Protein AF-D5U4S2-F1 (afdb_monomer_lite)

pLDDT: mean 78.97, std 19.63, range [32.06, 98.31]

Foldseek 3Di:
DDPDDDPDWDWDQFQPPRDTDTDDDPVVCVVCVQRNQDDDVPDDGNDDPVRVVVVVVCVVVVHDDDPDPPPPPPVPFDKWFKDWDWDWFDQPPDIDIATAPQWDDGRQWIWTQDPQRWIWIFGKIFGNDDDQKHKIKTPDFDDDQQLQFEFWDADPVFRKIWAWDADPRIIMIMIGADPPTDRMDGGHTFTGGDRQARKHYGPNVCVVQPWPWDRRAHWGQDPLFTKGWTKTAHQDQKDKTWTRHPCVQQADAQDWDDDDQKIWHKHDRPPRTIMIMIGRHDHRDMDTGIGTGPHRHDD

Sequence (299 aa):
MALSKPNEYKEVSARQSEETVYAEDINQIISNIEKIKGGQANEAPVATIKDIHERLLALESGSVIKPPSDTGETFEEEVYSFEKTTITLNNGESDIEINSNCFGDLSQVKLIKKSDGSLYLLGTIELISSAEASVIRVNKTLNIDARKLVGLIMNQTTGTQYFSVYQNNYLYICFILGKNQSANINISSDKIYNPNVICPYDIGYANSVRYNMSEDFGIHLIGGKYILKGSITPPNTTVNFYVNCNIEDFFENGKGYEYSGYTIQTVNQRPLYAYIAINGLIANKENIIYFECPKQPAI

Secondary structure (DSSP, 8-state):
-PPPPPS-PEEEE-SSTTPEEEESSHHHHHHTHHHHH---TTSPPSS-HHHHHHHHHHHHTTPPPPPPPSS-----PEEEEEEE-EEEEE-SS-EEEEESTTB---TT-EEEE-TTS-EEEEEEEEB-S--SEEEEEESS-----GGGB---EE-TTT--EEEEEEETTEEEEEEE--TT--SEEEEEEEEEE-TT-SEE--HHHHHHTT-EE-TT-EEEEETTEEEEEEEEE-SSSEEEEEE-S-GGGTS-TT-EEEETTEEEEEEEETTTEEEEEEESPPTTS-EEEEEE-S-----

Radius of gyration: 23.75 Å; chains: 1; bounding box: 55×50×70 Å

Structure (mmCIF, N/CA/C/O backbone):
data_AF-D5U4S2-F1
#
_entry.id   AF-D5U4S2-F1
#
loop_
_atom_site.group_PDB
_atom_site.id
_atom_site.type_symbol
_atom_site.label_atom_id
_atom_site.label_alt_id
_atom_site.label_comp_id
_atom_site.label_asym_id
_atom_site.label_entity_id
_atom_site.label_seq_id
_atom_site.pdbx_PDB_ins_code
_atom_site.Cartn_x
_atom_site.Cartn_y
_atom_site.Cartn_z
_atom_site.occupancy
_atom_site.B_iso_or_equiv
_atom_site.auth_seq_id
_atom_site.auth_comp_id
_atom_site.auth_asym_id
_atom_site.auth_atom_id
_atom_site.pdbx_PDB_model_num
ATOM 1 N N . MET A 1 1 ? -4.115 26.518 -43.344 1.00 34.50 1 MET A N 1
ATOM 2 C CA . MET A 1 1 ? -5.124 25.884 -44.218 1.00 34.50 1 MET A CA 1
ATOM 3 C C . MET A 1 1 ? -6.436 25.904 -43.461 1.00 34.50 1 MET A C 1
ATOM 5 O O . MET A 1 1 ? -6.452 25.427 -42.336 1.00 34.50 1 MET A O 1
ATOM 9 N N . ALA A 1 2 ? -7.470 26.547 -44.004 1.00 32.06 2 ALA A N 1
ATOM 10 C CA . ALA A 1 2 ? -8.794 26.536 -43.387 1.00 32.06 2 ALA A CA 1
ATOM 11 C C . ALA A 1 2 ? -9.379 25.126 -43.536 1.00 32.06 2 ALA A C 1
ATOM 13 O O . ALA A 1 2 ? -9.428 24.612 -44.653 1.00 32.06 2 ALA A O 1
ATOM 14 N N . LEU A 1 3 ? -9.744 24.494 -42.420 1.00 35.59 3 LEU A N 1
ATOM 15 C CA . LEU A 1 3 ? -10.424 23.201 -42.421 1.00 35.59 3 LEU A CA 1
ATOM 16 C C . LEU A 1 3 ? -11.740 23.348 -43.197 1.00 35.59 3 LEU A C 1
ATOM 18 O O . LEU A 1 3 ? -12.503 24.291 -42.978 1.00 35.59 3 LEU A O 1
ATOM 22 N N . SER A 1 4 ? -11.958 22.462 -44.166 1.00 41.00 4 SER A N 1
ATOM 23 C CA . SER A 1 4 ? -13.197 22.394 -44.938 1.00 41.00 4 SER A CA 1
ATOM 24 C C . SER A 1 4 ? -14.368 22.110 -44.000 1.00 41.00 4 SER A C 1
ATOM 26 O O . SER A 1 4 ? -14.307 21.138 -43.250 1.00 41.00 4 SER A O 1
ATOM 28 N N . LYS A 1 5 ? -15.417 22.941 -44.060 1.00 40.31 5 LYS A N 1
ATOM 29 C CA . LYS A 1 5 ? -16.636 22.758 -43.260 1.00 40.31 5 LYS A CA 1
ATOM 30 C C . LYS A 1 5 ? -17.261 21.381 -43.559 1.00 40.31 5 LYS A C 1
ATOM 32 O O . LYS A 1 5 ? -17.385 21.047 -44.741 1.00 40.31 5 LYS A O 1
ATOM 37 N N . PRO A 1 6 ? -17.639 20.590 -42.545 1.00 40.28 6 PRO A N 1
ATOM 38 C CA . PRO A 1 6 ? -18.308 19.313 -42.731 1.00 40.28 6 PRO A CA 1
ATOM 39 C C . PRO A 1 6 ? -19.734 19.506 -43.262 1.00 40.28 6 PRO A C 1
ATOM 41 O O . PRO A 1 6 ? -20.373 20.532 -43.036 1.00 40.28 6 PRO A O 1
ATOM 44 N N . ASN A 1 7 ? -20.222 18.498 -43.987 1.00 45.19 7 ASN A N 1
ATOM 45 C CA . ASN A 1 7 ? -21.552 18.508 -44.606 1.00 45.19 7 ASN A CA 1
ATOM 46 C C . ASN A 1 7 ? -22.686 18.149 -43.630 1.00 45.19 7 ASN A C 1
ATOM 48 O O . ASN A 1 7 ? -23.847 18.387 -43.952 1.00 45.19 7 ASN A O 1
ATOM 52 N N . GLU A 1 8 ? -22.372 17.593 -42.456 1.00 45.25 8 GLU A N 1
ATOM 53 C CA . GLU A 1 8 ? -23.354 17.218 -41.436 1.00 45.25 8 GLU A CA 1
ATOM 54 C C . GLU A 1 8 ? -22.887 17.683 -40.057 1.00 45.25 8 GLU A C 1
ATOM 56 O O . GLU A 1 8 ? -21.789 17.355 -39.607 1.00 45.25 8 GLU A O 1
ATOM 61 N N . TYR A 1 9 ? -23.740 18.460 -39.392 1.00 47.41 9 TYR A N 1
ATOM 62 C CA . TYR A 1 9 ? -23.522 18.954 -38.039 1.00 47.41 9 TYR A CA 1
ATOM 63 C C . TYR A 1 9 ? -24.243 18.046 -37.038 1.00 47.41 9 TYR A C 1
ATOM 65 O O . TYR A 1 9 ? -25.406 17.700 -37.252 1.00 47.41 9 TYR A O 1
ATOM 73 N N . LYS A 1 10 ? -23.590 17.690 -35.922 1.00 53.81 10 LYS A N 1
ATOM 74 C CA . LYS A 1 10 ? -24.273 17.055 -34.784 1.00 53.81 10 LYS A CA 1
ATOM 75 C C . LYS A 1 10 ? -24.742 18.134 -33.812 1.00 53.81 10 LYS A C 1
ATOM 77 O O . LYS A 1 10 ? -23.935 18.879 -33.257 1.00 53.81 10 LYS A O 1
ATOM 82 N N . GLU A 1 11 ? -26.053 18.210 -33.620 1.00 48.72 11 GLU A N 1
ATOM 83 C CA . GLU A 1 11 ? -26.667 19.085 -32.627 1.00 48.72 11 GLU A CA 1
ATOM 84 C C . GLU A 1 11 ? -26.439 18.542 -31.216 1.00 48.72 11 GLU A C 1
AT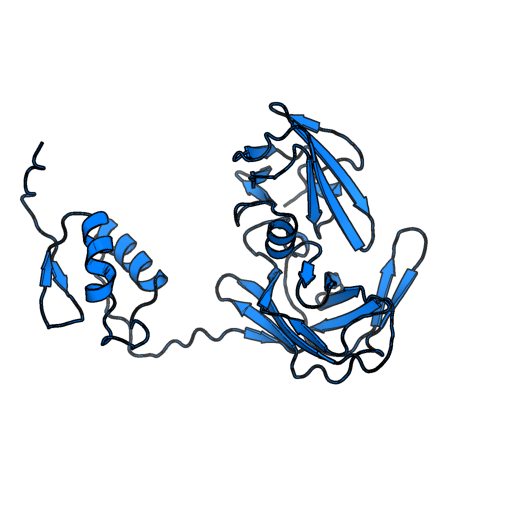OM 86 O O . GLU A 1 11 ? -26.783 17.399 -30.908 1.00 48.72 11 GLU A O 1
ATOM 91 N N . VAL A 1 12 ? -25.874 19.378 -30.344 1.00 52.69 12 VAL A N 1
ATOM 92 C CA . VAL A 1 12 ? -25.713 19.077 -28.922 1.00 52.69 12 VAL A CA 1
ATOM 93 C C . VAL A 1 12 ? -26.480 20.123 -28.123 1.00 52.69 12 VAL A C 1
ATOM 95 O O . VAL A 1 12 ? -26.165 21.312 -28.167 1.00 52.69 12 VAL A O 1
ATOM 98 N N . SER A 1 13 ? -27.504 19.697 -27.383 1.00 53.03 13 SER A N 1
ATOM 99 C CA . SER A 1 13 ? -28.305 20.603 -26.554 1.00 53.03 13 SER A CA 1
ATOM 100 C C . SER A 1 13 ? -27.459 21.184 -25.416 1.00 53.03 13 SER A C 1
ATOM 102 O O . SER A 1 13 ? -26.958 20.427 -24.575 1.00 53.03 13 SER A O 1
ATOM 104 N N . ALA A 1 14 ? -27.307 22.513 -25.363 1.00 51.44 14 ALA A N 1
ATOM 105 C CA . ALA A 1 14 ? -26.713 23.173 -24.205 1.00 51.44 14 ALA A CA 1
ATOM 106 C C . ALA A 1 14 ? -27.713 23.204 -23.049 1.00 51.44 14 ALA A C 1
ATOM 108 O O . ALA A 1 14 ? -28.926 23.260 -23.250 1.00 51.44 14 ALA A O 1
ATOM 109 N N . ARG A 1 15 ? -27.198 23.184 -21.817 1.00 56.12 15 ARG A N 1
ATOM 110 C CA . ARG A 1 15 ? -28.026 23.294 -20.605 1.00 56.12 15 ARG A CA 1
ATOM 111 C C . ARG A 1 15 ? -28.086 24.712 -20.045 1.00 56.12 15 ARG A C 1
ATOM 113 O O . ARG A 1 15 ? -28.902 24.982 -19.172 1.00 56.12 15 ARG A O 1
ATOM 120 N N . GLN A 1 16 ? -27.253 25.617 -20.550 1.00 50.12 16 GLN A N 1
ATOM 121 C CA . GLN A 1 16 ? -27.394 27.052 -20.329 1.00 50.12 16 GLN A CA 1
ATOM 122 C C . GLN A 1 16 ? -28.010 27.717 -21.564 1.00 50.12 16 GLN A C 1
ATOM 124 O O . GLN A 1 16 ? -27.679 27.360 -22.694 1.00 50.12 16 GLN A O 1
ATOM 129 N N . SER A 1 17 ? -28.880 28.702 -21.318 1.00 50.94 17 SER A N 1
ATOM 130 C CA . SER A 1 17 ? -29.457 29.635 -22.304 1.00 50.94 17 SER A CA 1
ATOM 131 C C . SER A 1 17 ? -30.346 29.056 -23.421 1.00 50.94 17 SER A C 1
ATOM 133 O O . SER A 1 17 ? -30.638 29.781 -24.360 1.00 50.94 17 SER A O 1
ATOM 135 N N . GLU A 1 18 ? -30.824 27.809 -23.310 1.00 48.22 18 GLU A N 1
ATOM 136 C CA . GLU A 1 18 ? -31.749 27.170 -24.280 1.00 48.22 18 GLU A CA 1
ATOM 137 C C . GLU A 1 18 ? -31.251 27.143 -25.746 1.00 48.22 18 GLU A C 1
ATOM 139 O O . GLU A 1 18 ? -32.036 26.970 -26.675 1.00 48.22 18 GLU A O 1
ATOM 144 N N . GLU A 1 19 ? -29.941 27.272 -25.977 1.00 51.38 19 GLU A N 1
ATOM 145 C CA . GLU A 1 19 ? -29.350 27.237 -27.320 1.00 51.38 19 GLU A CA 1
ATOM 146 C C . GLU A 1 19 ? -28.717 25.873 -27.647 1.00 51.38 19 GLU A C 1
ATOM 148 O O . GLU A 1 19 ? -28.192 25.166 -26.784 1.00 51.38 19 GLU A O 1
ATOM 153 N N . THR A 1 20 ? -28.727 25.500 -28.928 1.00 48.34 20 THR A N 1
ATOM 154 C CA . THR A 1 20 ? -28.045 24.300 -29.438 1.00 48.34 20 THR A CA 1
ATOM 155 C C . THR A 1 20 ? -26.608 24.643 -29.835 1.00 48.34 20 THR A C 1
ATOM 157 O O . THR A 1 20 ? -26.379 25.591 -30.587 1.00 48.34 20 THR A O 1
ATOM 160 N N . VAL A 1 21 ? -25.625 23.867 -29.365 1.00 50.97 21 VAL A N 1
ATOM 161 C CA . VAL A 1 21 ? -24.224 23.991 -29.799 1.00 50.97 21 VAL A CA 1
ATOM 162 C C . VAL A 1 21 ? -23.973 22.993 -30.922 1.00 50.97 21 VAL A C 1
ATOM 164 O O . VAL A 1 21 ? -24.141 21.787 -30.746 1.00 50.97 21 VAL A O 1
ATOM 167 N N . TYR A 1 22 ? -23.541 23.497 -32.073 1.00 48.62 22 TYR A N 1
ATOM 168 C CA . TYR A 1 22 ? -23.070 22.674 -33.182 1.00 48.62 22 TYR A CA 1
ATOM 169 C C . TYR A 1 22 ? -21.564 22.458 -33.008 1.00 48.62 22 TYR A C 1
ATOM 171 O O . TYR A 1 22 ? -20.804 23.428 -33.012 1.00 48.62 22 TYR A O 1
ATOM 179 N N . ALA A 1 23 ? -21.136 21.211 -32.807 1.00 53.69 23 ALA A N 1
ATOM 180 C CA . ALA A 1 23 ? -19.727 20.864 -32.623 1.00 53.69 23 ALA A CA 1
ATOM 181 C C . ALA A 1 23 ? -19.287 19.821 -33.658 1.00 53.69 23 ALA A C 1
ATOM 183 O O . ALA A 1 23 ? -19.980 18.828 -33.881 1.00 53.69 23 ALA A O 1
ATOM 184 N N . GLU A 1 24 ? -18.140 20.066 -34.291 1.00 46.72 24 GLU A N 1
ATOM 185 C CA . GLU A 1 24 ? -17.587 19.228 -35.363 1.00 46.72 24 GLU A CA 1
ATOM 186 C C . GLU A 1 24 ? -16.606 18.168 -34.827 1.00 46.72 24 GLU A C 1
ATOM 188 O O . GLU A 1 24 ? -16.462 17.110 -35.437 1.00 46.72 24 GLU A O 1
ATOM 193 N N . ASP A 1 25 ? -15.964 18.411 -33.674 1.00 46.34 25 ASP A N 1
ATOM 194 C CA . ASP A 1 25 ? -15.009 17.487 -33.051 1.00 46.34 25 ASP A CA 1
ATOM 195 C C . ASP A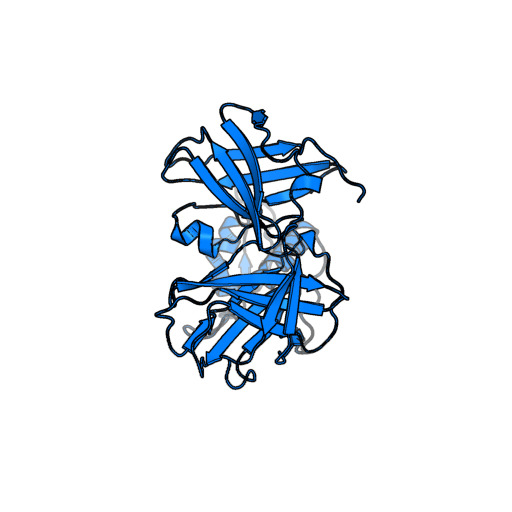 1 25 ? -14.842 17.679 -31.524 1.00 46.34 25 ASP A C 1
ATOM 197 O O . ASP A 1 25 ? -15.418 18.576 -30.895 1.00 46.34 25 ASP A O 1
ATOM 201 N N . ILE A 1 26 ? -14.022 16.814 -30.914 1.00 49.38 26 ILE A N 1
ATOM 202 C CA . ILE A 1 26 ? -13.780 16.762 -29.466 1.00 49.38 26 ILE A CA 1
ATOM 203 C C . ILE A 1 26 ? -13.164 18.052 -28.900 1.00 49.38 26 ILE A C 1
ATOM 205 O O . ILE A 1 26 ? -13.422 18.398 -27.747 1.00 49.38 26 ILE A O 1
ATOM 209 N N . ASN A 1 27 ? -12.416 18.816 -29.701 1.00 46.81 27 ASN A N 1
ATOM 210 C CA . ASN A 1 27 ? -11.786 20.055 -29.247 1.00 46.81 27 ASN A CA 1
ATOM 211 C C . ASN A 1 27 ? -12.822 21.177 -29.094 1.00 46.81 27 ASN A C 1
ATOM 213 O O . ASN A 1 27 ? -12.741 21.972 -28.156 1.00 46.81 27 ASN A O 1
ATOM 217 N N . GLN A 1 28 ? -13.845 21.213 -29.953 1.00 55.88 28 GLN A N 1
ATOM 218 C CA . GLN A 1 28 ? -14.978 22.131 -29.793 1.00 55.88 28 GLN A CA 1
ATOM 219 C C . GLN A 1 28 ? -15.903 21.744 -28.636 1.00 55.88 28 GLN A C 1
ATOM 221 O O . GLN A 1 28 ? -16.454 22.632 -27.982 1.00 55.88 28 GLN A O 1
ATOM 226 N N . ILE A 1 29 ? -16.042 20.450 -28.336 1.00 59.16 29 ILE A N 1
ATOM 227 C CA . ILE A 1 29 ? -16.772 19.979 -27.147 1.00 59.16 29 ILE A CA 1
ATOM 228 C C . ILE A 1 29 ? -16.041 20.415 -25.873 1.00 59.16 29 ILE A C 1
ATOM 230 O O . ILE A 1 29 ? -16.666 20.969 -24.971 1.00 59.16 29 ILE A O 1
ATOM 234 N N . ILE A 1 30 ? -14.714 20.254 -25.826 1.00 55.06 30 ILE A N 1
ATOM 235 C CA . ILE A 1 30 ? -13.879 20.733 -24.715 1.00 55.06 30 ILE A CA 1
ATOM 236 C C . ILE A 1 30 ? -13.997 22.256 -24.569 1.00 55.06 30 ILE A C 1
ATOM 238 O O . ILE A 1 30 ? -14.193 22.755 -23.463 1.00 55.06 30 ILE A O 1
ATOM 242 N N . SER A 1 31 ? -13.966 23.000 -25.679 1.00 56.38 31 SER A N 1
ATOM 243 C CA . SER A 1 31 ? -14.110 24.461 -25.657 1.00 56.38 31 SER A CA 1
ATOM 244 C C . SER A 1 31 ? -15.486 24.941 -25.173 1.00 56.38 31 SER A C 1
ATOM 246 O O . SER A 1 31 ? -15.597 26.082 -24.730 1.00 56.38 31 SER A O 1
ATOM 248 N N . ASN A 1 32 ? -16.527 24.107 -25.259 1.00 59.41 32 ASN A N 1
ATOM 249 C CA . ASN A 1 32 ? -17.898 24.437 -24.851 1.00 59.41 32 ASN A CA 1
ATOM 250 C C . ASN A 1 32 ? -18.365 23.662 -23.604 1.00 59.41 32 ASN A C 1
ATOM 252 O O . ASN A 1 32 ? -19.547 23.711 -23.257 1.00 59.41 32 ASN A O 1
ATOM 256 N N . ILE A 1 33 ? -17.452 22.972 -22.911 1.00 62.25 33 ILE A N 1
ATOM 257 C CA . ILE A 1 33 ? -17.757 22.021 -21.833 1.00 62.25 33 ILE A CA 1
ATOM 258 C C . ILE A 1 33 ? -18.582 22.643 -20.696 1.00 62.25 33 ILE A C 1
ATOM 260 O O . ILE A 1 33 ? -19.464 21.990 -20.151 1.00 62.25 33 ILE A O 1
ATOM 264 N N . GLU A 1 34 ? -18.363 23.920 -20.382 1.00 58.81 34 GLU A N 1
ATOM 265 C CA . GLU A 1 34 ? -19.084 24.636 -19.321 1.00 58.81 34 GLU A CA 1
ATOM 266 C C . GLU A 1 34 ? -20.557 24.899 -19.684 1.00 58.81 34 GLU A C 1
ATOM 268 O O . GLU A 1 34 ? -21.448 24.687 -18.863 1.00 58.81 34 GLU A O 1
ATOM 273 N N . LYS A 1 35 ? -20.847 25.230 -20.952 1.00 61.28 35 LYS A N 1
ATOM 274 C CA . LYS A 1 35 ? -22.231 25.382 -21.449 1.00 61.28 35 LYS A CA 1
ATOM 275 C C . LYS A 1 35 ? -22.985 24.048 -21.472 1.00 61.28 35 LYS A C 1
ATOM 277 O O . LYS A 1 35 ? -24.207 24.008 -21.308 1.00 61.28 35 LYS A O 1
ATOM 282 N N . ILE A 1 36 ? -22.251 22.956 -21.696 1.00 60.59 36 ILE A N 1
ATOM 283 C CA . ILE A 1 36 ? -22.782 21.588 -21.760 1.00 60.59 36 ILE A CA 1
ATOM 284 C C . ILE A 1 36 ? -23.046 21.034 -20.351 1.00 60.59 36 ILE A C 1
ATOM 286 O O . ILE A 1 36 ? -24.077 20.394 -20.135 1.00 60.59 36 ILE A O 1
ATOM 290 N N . LYS A 1 37 ? -22.149 21.296 -19.390 1.00 58.00 37 LYS A N 1
ATOM 291 C CA . LYS A 1 37 ? -22.291 20.896 -17.979 1.00 58.00 37 LYS A CA 1
ATOM 292 C C . LYS A 1 37 ? -23.525 21.508 -17.315 1.00 58.00 37 LYS A C 1
ATOM 294 O O . LYS A 1 37 ? -24.228 20.798 -16.600 1.00 58.00 37 LYS A O 1
ATOM 299 N N . GLY A 1 38 ? -23.809 22.784 -17.588 1.00 52.38 38 GLY A N 1
ATOM 300 C CA . GLY A 1 38 ? -24.882 23.532 -16.928 1.00 52.38 38 GLY A CA 1
ATOM 301 C C . GLY A 1 38 ? -24.570 23.904 -15.468 1.00 52.38 38 GLY A C 1
ATOM 302 O O . GLY A 1 38 ? -23.764 23.246 -14.810 1.00 52.38 38 GLY A O 1
ATOM 303 N N . GLY A 1 39 ? -25.236 24.959 -14.980 1.00 49.84 39 GLY A N 1
ATOM 304 C CA . GLY A 1 39 ? -25.063 25.576 -13.649 1.00 49.84 39 GLY A CA 1
ATOM 305 C C . GLY A 1 39 ? -24.801 27.082 -13.766 1.00 49.84 39 GLY A C 1
ATOM 306 O O . GLY A 1 39 ? -24.086 27.491 -14.673 1.00 49.84 39 GLY A O 1
ATOM 307 N N . GLN A 1 40 ? -25.404 27.944 -12.940 1.00 50.12 40 GLN A N 1
ATOM 308 C CA . GLN A 1 40 ? -25.076 29.385 -12.957 1.00 50.12 40 GLN A CA 1
ATOM 309 C C . GLN A 1 40 ? -23.634 29.615 -12.467 1.00 50.12 40 GLN A C 1
ATOM 311 O O . GLN A 1 40 ? -23.038 28.746 -11.828 1.00 50.12 40 GLN A O 1
ATOM 316 N N . ALA A 1 41 ? -23.050 30.785 -12.756 1.00 40.53 41 ALA A N 1
ATOM 317 C CA . ALA A 1 41 ? -21.739 31.130 -12.206 1.00 40.53 41 ALA A CA 1
ATOM 318 C C . ALA A 1 41 ? -21.773 30.987 -10.670 1.00 40.53 41 ALA A C 1
ATOM 320 O O . ALA A 1 41 ? -22.558 31.669 -10.014 1.00 40.53 41 ALA A O 1
ATOM 321 N N . ASN A 1 42 ? -20.915 30.113 -10.128 1.00 43.97 42 ASN A N 1
ATOM 322 C CA . ASN A 1 42 ? -20.806 29.713 -8.712 1.00 43.97 42 ASN A CA 1
ATOM 323 C C . ASN A 1 42 ? -21.716 28.567 -8.215 1.00 43.97 42 ASN A C 1
ATOM 325 O O . ASN A 1 42 ? -21.799 28.362 -7.004 1.00 43.97 42 ASN A O 1
ATOM 329 N N . GLU A 1 43 ? -22.331 27.773 -9.094 1.00 40.81 43 GLU A N 1
ATOM 330 C CA . GLU A 1 43 ? -22.938 26.483 -8.719 1.00 40.81 43 GLU A CA 1
ATOM 331 C C . GLU A 1 43 ? -22.026 25.297 -9.067 1.00 40.81 43 GLU A C 1
ATOM 333 O O . GLU A 1 43 ? -21.223 25.357 -10.000 1.00 40.81 43 GLU A O 1
ATOM 338 N N . ALA A 1 44 ? -22.142 24.202 -8.307 1.00 41.12 44 ALA A N 1
ATOM 339 C CA . ALA A 1 44 ? -21.485 22.949 -8.663 1.00 41.12 44 ALA A CA 1
ATOM 340 C C . ALA A 1 44 ? -22.048 22.444 -10.009 1.00 41.12 44 ALA A C 1
ATOM 342 O O . ALA A 1 44 ? -23.267 22.456 -10.193 1.00 41.12 44 ALA A O 1
ATOM 343 N N . PRO A 1 45 ? -21.197 22.011 -10.956 1.00 41.16 45 PRO A N 1
ATOM 344 C CA . PRO A 1 45 ? -21.647 21.601 -12.282 1.00 41.16 45 PRO A CA 1
ATOM 345 C C . PRO A 1 45 ? -22.632 20.427 -12.200 1.00 41.16 45 PRO A C 1
ATOM 347 O O . PRO A 1 45 ? -22.399 19.461 -11.476 1.00 41.16 45 PRO A O 1
ATOM 350 N N . VAL A 1 46 ? -23.717 20.500 -12.979 1.00 47.38 46 VAL A N 1
ATOM 351 C CA . VAL A 1 46 ? -24.843 19.538 -12.933 1.00 47.38 46 VAL A CA 1
ATOM 352 C C . VAL A 1 46 ? -24.474 18.163 -13.518 1.00 47.38 46 VAL A C 1
ATOM 354 O O . VAL A 1 46 ? -25.210 17.195 -13.352 1.00 47.38 46 VAL A O 1
ATOM 357 N N . ALA A 1 47 ? -23.334 18.052 -14.203 1.00 49.53 47 ALA A N 1
ATOM 358 C CA . ALA A 1 47 ? -22.825 16.802 -14.757 1.00 49.53 47 ALA A CA 1
ATOM 359 C C . ALA A 1 47 ? -21.363 16.588 -14.353 1.00 49.53 47 ALA A C 1
ATOM 361 O O . ALA A 1 47 ? -20.529 17.495 -14.466 1.00 49.53 47 ALA A O 1
ATOM 362 N N . THR A 1 48 ? -21.041 15.373 -13.915 1.00 52.03 48 THR A N 1
ATOM 363 C CA . THR A 1 48 ? -19.669 14.989 -13.584 1.00 52.03 48 THR A CA 1
ATOM 364 C C . THR A 1 48 ? -18.855 14.742 -14.857 1.00 52.03 48 THR A C 1
ATOM 366 O O . THR A 1 48 ? -19.394 14.479 -15.932 1.00 52.03 48 THR A O 1
ATOM 369 N N . ILE A 1 49 ? -17.523 14.801 -14.758 1.00 50.00 49 ILE A N 1
ATOM 370 C CA . ILE A 1 49 ? -16.622 14.493 -15.886 1.00 50.00 49 ILE A CA 1
ATOM 371 C C . ILE A 1 49 ? -16.877 13.073 -16.424 1.00 50.00 49 ILE A C 1
ATOM 373 O O . ILE A 1 49 ? -16.767 12.847 -17.628 1.00 50.00 49 ILE A O 1
ATOM 377 N N . LYS A 1 50 ? -17.289 12.146 -15.550 1.00 49.28 50 LYS A N 1
ATOM 378 C CA . LYS A 1 50 ? -17.675 10.780 -15.912 1.00 49.28 50 LYS A CA 1
ATOM 379 C C . LYS A 1 50 ? -18.917 10.756 -16.811 1.00 49.28 50 LYS A C 1
ATOM 381 O O . LYS A 1 50 ? -18.875 10.125 -17.861 1.00 49.28 50 LYS A O 1
ATOM 386 N N . ASP A 1 51 ? -19.953 11.525 -16.477 1.00 53.66 51 ASP A N 1
ATOM 387 C CA . ASP A 1 51 ? -21.182 11.619 -17.285 1.00 53.66 51 ASP A CA 1
ATOM 388 C C . ASP A 1 51 ? -20.911 12.206 -18.678 1.00 53.66 51 ASP A C 1
ATOM 390 O O . ASP A 1 51 ? -21.523 11.825 -19.677 1.00 53.66 51 ASP A O 1
ATOM 394 N N . ILE A 1 52 ? -19.963 13.143 -18.763 1.00 55.75 52 ILE A N 1
ATOM 395 C CA . ILE A 1 52 ? -19.539 13.738 -20.035 1.00 55.75 52 ILE A CA 1
ATOM 396 C C . ILE A 1 52 ? -18.741 12.727 -20.862 1.00 55.75 52 ILE A C 1
ATOM 398 O O . ILE A 1 52 ? -18.932 12.640 -22.075 1.00 55.75 52 ILE A O 1
ATOM 402 N N . HIS A 1 53 ? -17.876 11.945 -20.215 1.00 55.91 53 HIS A N 1
ATOM 403 C CA . HIS A 1 53 ? -17.081 10.910 -20.869 1.00 55.91 53 HIS A CA 1
ATOM 404 C C . HIS A 1 53 ? -17.959 9.778 -21.423 1.00 55.91 53 HIS A C 1
ATOM 406 O O . HIS A 1 53 ? -17.797 9.381 -22.575 1.00 55.91 53 HIS A O 1
ATOM 412 N N . GLU A 1 54 ? -18.955 9.326 -20.660 1.00 56.25 54 GLU A N 1
ATOM 413 C CA . GLU A 1 54 ? -19.915 8.312 -21.113 1.00 56.25 54 GLU A CA 1
ATOM 414 C C . GLU A 1 54 ? -20.783 8.819 -22.277 1.00 56.25 54 GLU A C 1
ATOM 416 O O . GLU A 1 54 ? -21.034 8.085 -23.234 1.00 56.25 54 GLU A O 1
ATOM 421 N N . ARG A 1 55 ? -21.171 10.102 -22.268 1.00 54.59 55 ARG A N 1
ATOM 422 C CA . ARG A 1 55 ? -21.879 10.735 -23.395 1.00 54.59 55 ARG A CA 1
ATOM 423 C C . ARG A 1 55 ? -21.017 10.854 -24.653 1.00 54.59 55 ARG A C 1
ATOM 425 O O . ARG A 1 55 ? -21.538 10.654 -25.748 1.00 54.59 55 ARG A O 1
ATOM 432 N N . LEU A 1 56 ? -19.725 11.152 -24.512 1.00 55.50 56 LEU A N 1
ATOM 433 C CA . LEU A 1 56 ? -18.767 11.174 -25.625 1.00 55.50 56 LEU A CA 1
ATOM 434 C C . LEU A 1 56 ? -18.635 9.788 -26.272 1.00 55.50 56 LEU A C 1
ATOM 436 O O . LEU A 1 56 ? -18.780 9.666 -27.487 1.00 55.50 56 LEU A O 1
ATOM 440 N N . LEU A 1 57 ? -18.487 8.739 -25.462 1.00 55.91 57 LEU A N 1
ATOM 441 C CA . LEU A 1 57 ? -18.411 7.352 -25.939 1.00 55.91 57 LEU A CA 1
ATOM 442 C C . LEU A 1 57 ? -19.726 6.877 -26.596 1.00 55.91 57 LEU A C 1
ATOM 444 O O . LEU A 1 57 ? -19.717 6.146 -27.592 1.00 55.91 57 LEU A O 1
ATOM 448 N N . ALA A 1 58 ? -20.881 7.321 -26.089 1.00 52.00 58 ALA A N 1
ATOM 449 C CA . ALA A 1 58 ? -22.188 7.021 -26.682 1.00 52.00 58 ALA A CA 1
ATOM 450 C C . ALA A 1 58 ? -22.409 7.723 -28.043 1.00 52.00 58 ALA A C 1
ATOM 452 O O . ALA A 1 58 ? -23.030 7.155 -28.945 1.00 52.00 58 ALA A O 1
ATOM 453 N N . LEU A 1 59 ? -21.866 8.935 -28.219 1.00 52.19 59 LEU A N 1
ATOM 454 C CA . LEU A 1 59 ? -21.920 9.704 -29.472 1.00 52.19 59 LEU A CA 1
ATOM 455 C C . LEU A 1 59 ? -21.007 9.138 -30.571 1.00 52.19 59 LEU A C 1
ATOM 457 O O . LEU A 1 59 ? -21.339 9.265 -31.757 1.00 52.19 59 LEU A O 1
ATOM 461 N N . GLU A 1 60 ? -19.887 8.521 -30.188 1.00 53.41 60 GLU A N 1
ATOM 462 C CA . GLU A 1 60 ? -18.977 7.798 -31.089 1.00 53.41 60 GLU A CA 1
ATOM 463 C C . GLU A 1 60 ? -19.567 6.463 -31.566 1.00 53.41 60 GLU A C 1
ATOM 465 O O . GLU A 1 60 ? -19.321 6.048 -32.696 1.00 53.41 60 GLU A O 1
ATOM 470 N N . SER A 1 61 ? -20.405 5.823 -30.746 1.00 47.94 61 SER A N 1
ATOM 471 C CA . SER A 1 61 ? -21.029 4.524 -31.045 1.00 47.94 61 SER A CA 1
ATOM 472 C C . SER A 1 61 ? -22.434 4.609 -31.663 1.00 47.94 61 SER A C 1
ATOM 474 O O . SER A 1 61 ? -23.023 3.578 -31.984 1.00 47.94 61 SER A O 1
ATOM 476 N N . GLY A 1 62 ? -22.982 5.815 -31.859 1.00 38.72 62 GLY A N 1
ATOM 477 C CA . GLY A 1 62 ? -24.262 6.033 -32.551 1.00 38.72 62 GLY A CA 1
ATOM 478 C C . GLY A 1 62 ? -25.509 5.571 -31.785 1.00 38.72 62 GLY A C 1
ATOM 479 O O . GLY A 1 62 ? -26.556 5.357 -32.394 1.00 38.72 62 GLY A O 1
ATOM 480 N N . SER A 1 63 ? -25.420 5.407 -30.463 1.00 40.38 63 SER A N 1
ATOM 481 C CA . SER A 1 63 ? -26.534 4.925 -29.636 1.00 40.38 63 SER A CA 1
ATOM 482 C C . SER A 1 63 ? -27.421 6.067 -29.120 1.00 40.38 63 SER A C 1
ATOM 484 O O . SER A 1 63 ? -26.933 7.127 -28.730 1.00 40.38 63 SER A O 1
ATOM 486 N N . VAL A 1 64 ? -28.743 5.851 -29.092 1.00 38.03 64 VAL A N 1
ATOM 487 C CA . VAL A 1 64 ? -29.724 6.818 -28.565 1.00 38.03 64 VAL A CA 1
ATOM 488 C C . VAL A 1 64 ? -29.616 6.890 -27.040 1.00 38.03 64 VAL A C 1
ATOM 490 O O . VAL A 1 64 ? -29.804 5.891 -26.346 1.00 38.03 64 VAL A O 1
ATOM 493 N N . ILE A 1 65 ? -29.337 8.083 -26.516 1.00 41.59 65 ILE A N 1
ATOM 494 C CA . ILE A 1 65 ? -29.173 8.332 -25.080 1.00 41.59 65 ILE A CA 1
ATOM 495 C C . ILE A 1 65 ? -30.556 8.461 -24.427 1.00 41.59 65 ILE A C 1
ATOM 497 O O . ILE A 1 65 ? -31.330 9.356 -24.768 1.00 41.59 65 ILE A O 1
ATOM 501 N N . LYS A 1 66 ? -30.861 7.600 -23.450 1.00 37.28 66 LYS A N 1
ATOM 502 C CA . LYS A 1 66 ? -31.989 7.811 -22.532 1.00 37.28 66 LYS A CA 1
ATOM 503 C C . LYS A 1 66 ? -31.594 8.931 -21.554 1.00 37.28 66 LYS A C 1
ATOM 505 O O . LYS A 1 66 ? -30.467 8.891 -21.058 1.00 37.28 66 LYS A O 1
ATOM 510 N N . PRO A 1 67 ? -32.445 9.939 -21.285 1.00 34.19 67 PRO A N 1
ATOM 511 C CA . PRO A 1 67 ? -32.134 10.931 -20.260 1.00 34.19 67 PRO A CA 1
ATOM 512 C C . PRO A 1 67 ? -31.877 10.223 -18.919 1.00 34.19 67 PRO A C 1
ATOM 514 O O . PRO A 1 67 ? -32.464 9.158 -18.690 1.00 34.19 67 PRO A O 1
ATOM 517 N N . PRO A 1 68 ? -31.001 10.776 -18.058 1.00 38.53 68 PRO A N 1
ATOM 518 C CA . PRO A 1 68 ? -30.781 10.219 -16.730 1.00 38.53 68 PRO A CA 1
ATOM 519 C C . PRO A 1 68 ? -32.134 10.088 -16.031 1.00 38.53 68 PRO A C 1
ATOM 521 O O . PRO A 1 68 ? -32.964 10.998 -16.103 1.00 38.53 68 PRO A O 1
ATOM 524 N N . SER A 1 69 ? -32.393 8.930 -15.427 1.00 36.66 69 SER A N 1
ATOM 525 C CA . SER A 1 69 ? -33.567 8.783 -14.583 1.00 36.66 69 SER A CA 1
ATOM 526 C C . SER A 1 69 ? -33.413 9.716 -13.386 1.00 36.66 69 SER A C 1
ATOM 528 O O . SER A 1 69 ? -32.390 9.699 -12.713 1.00 36.66 69 SER A O 1
ATOM 530 N N . ASP A 1 70 ? -34.460 10.485 -13.086 1.00 36.69 70 ASP A N 1
ATOM 531 C CA . ASP A 1 70 ? -34.622 11.286 -11.856 1.00 36.69 70 ASP A CA 1
ATOM 532 C C . ASP A 1 70 ? -34.628 10.439 -10.563 1.00 36.69 70 ASP A C 1
ATOM 534 O O . ASP A 1 70 ? -34.931 10.917 -9.471 1.00 36.69 70 ASP A O 1
ATOM 538 N N . THR A 1 71 ? -34.289 9.155 -10.650 1.00 32.94 71 THR A N 1
ATOM 539 C CA . THR A 1 71 ? -33.897 8.375 -9.488 1.00 32.94 71 THR A CA 1
ATOM 540 C C . THR A 1 71 ? -32.497 8.836 -9.131 1.00 32.94 71 THR A C 1
ATOM 542 O O . THR A 1 71 ? -31.543 8.390 -9.760 1.00 32.94 71 THR A O 1
ATOM 545 N N . GLY A 1 72 ? -32.374 9.757 -8.176 1.00 34.50 72 GLY A N 1
ATOM 546 C CA . GLY A 1 72 ? -31.095 10.118 -7.576 1.00 34.50 72 GLY A CA 1
ATOM 547 C C . GLY A 1 72 ? -30.375 8.870 -7.073 1.00 34.50 72 GLY A C 1
ATOM 548 O O . GLY A 1 72 ? -30.522 8.492 -5.914 1.00 34.50 72 GLY A O 1
ATOM 549 N N . GLU A 1 73 ? -29.620 8.216 -7.955 1.00 32.44 73 GLU A N 1
ATOM 550 C CA . GLU A 1 73 ? -28.682 7.164 -7.614 1.00 32.44 73 GLU A CA 1
ATOM 551 C C . GLU A 1 73 ? -27.536 7.863 -6.897 1.00 32.44 73 GLU A C 1
ATOM 553 O O . GLU A 1 73 ? -26.513 8.244 -7.465 1.00 32.44 73 GLU A O 1
ATOM 558 N N . THR A 1 74 ? -27.743 8.097 -5.606 1.00 35.53 74 THR A N 1
ATOM 559 C CA . THR A 1 74 ? -26.647 8.229 -4.667 1.00 35.53 74 THR A CA 1
ATOM 560 C C . THR A 1 74 ? -25.825 6.961 -4.813 1.00 35.53 74 THR A C 1
ATOM 562 O O . THR A 1 74 ? -26.254 5.892 -4.380 1.00 35.53 74 THR A O 1
ATOM 565 N N . PHE A 1 75 ? -24.668 7.060 -5.467 1.00 40.81 75 PHE A N 1
ATOM 566 C CA . PHE A 1 75 ? -23.638 6.038 -5.364 1.00 40.81 75 PHE A CA 1
ATOM 567 C C . PHE A 1 75 ? -23.293 5.942 -3.878 1.00 40.81 75 PHE A C 1
ATOM 569 O O . PHE A 1 75 ? -22.572 6.790 -3.353 1.00 40.81 75 PHE A O 1
ATOM 576 N N . GLU A 1 76 ? -23.895 4.985 -3.172 1.00 50.94 76 GLU A N 1
ATOM 577 C CA . GLU A 1 76 ? -23.614 4.776 -1.759 1.00 50.94 76 GLU A CA 1
ATOM 578 C C . GLU A 1 76 ? -22.154 4.342 -1.648 1.00 50.94 76 GLU A C 1
ATOM 580 O O . GLU A 1 76 ? -21.782 3.222 -1.998 1.00 50.94 76 GLU A O 1
ATOM 585 N N . GLU A 1 77 ? -21.298 5.262 -1.209 1.00 69.94 77 GLU A N 1
ATOM 586 C CA . GLU A 1 77 ? -19.960 4.905 -0.771 1.00 69.94 77 GLU A CA 1
ATOM 587 C C . GLU A 1 77 ? -20.118 3.949 0.412 1.00 69.94 77 GLU A C 1
ATOM 589 O O . GLU A 1 77 ? -20.716 4.303 1.432 1.00 69.94 77 GLU A O 1
ATOM 594 N N . GLU A 1 78 ? -19.612 2.720 0.290 1.00 85.19 78 GLU A N 1
ATOM 595 C CA . GLU A 1 78 ? -19.642 1.813 1.429 1.00 85.19 78 GLU A CA 1
ATOM 596 C C . GLU A 1 78 ? -18.631 2.322 2.462 1.00 85.19 78 GLU A C 1
ATOM 598 O O . GLU A 1 78 ? -17.421 2.361 2.219 1.00 85.19 78 GLU A O 1
ATOM 603 N N . VAL A 1 79 ? -19.137 2.714 3.630 1.00 91.69 79 VAL A N 1
ATOM 604 C CA . VAL A 1 79 ? -18.325 3.207 4.742 1.00 91.69 79 VAL A CA 1
ATOM 605 C C . VAL A 1 79 ? -18.200 2.121 5.799 1.00 91.69 79 VAL A C 1
ATOM 607 O O . VAL A 1 79 ? -19.191 1.536 6.245 1.00 91.69 79 VAL A O 1
ATOM 610 N N . TYR A 1 80 ? -16.973 1.865 6.233 1.00 95.25 80 TYR A N 1
ATOM 611 C CA . TYR A 1 80 ? -16.659 0.919 7.293 1.00 95.25 80 TYR A CA 1
ATOM 612 C C . TYR A 1 80 ? -16.013 1.641 8.473 1.00 95.25 80 TYR A C 1
ATOM 614 O O . TYR A 1 80 ? -15.239 2.584 8.293 1.00 95.25 80 TYR A O 1
ATOM 622 N N . SER A 1 81 ? -16.337 1.195 9.684 1.00 96.94 81 SER A N 1
ATOM 623 C CA . SER A 1 81 ? -15.739 1.705 10.915 1.00 96.94 81 SER A CA 1
ATOM 624 C C . SER A 1 81 ? -14.607 0.798 11.388 1.00 96.94 81 SER A C 1
ATOM 626 O O . SER A 1 81 ? -14.439 -0.329 10.911 1.00 96.94 81 SER A O 1
ATOM 628 N N . PHE A 1 82 ? -13.847 1.289 12.359 1.00 98.12 82 PHE A N 1
ATOM 629 C CA . PHE A 1 82 ? -12.733 0.565 12.954 1.00 98.12 82 PHE A CA 1
ATOM 630 C C . PHE A 1 82 ? -13.003 0.191 14.405 1.00 98.12 82 PHE A C 1
ATOM 632 O O . PHE A 1 82 ? -13.796 0.826 15.098 1.00 98.12 82 PHE A O 1
ATOM 639 N N . GLU A 1 83 ? -12.302 -0.836 14.865 1.00 97.69 83 GLU A N 1
ATOM 640 C CA . GLU A 1 83 ? -12.267 -1.253 16.258 1.00 97.69 83 GLU A CA 1
ATOM 641 C C . GLU A 1 83 ? -10.827 -1.401 16.754 1.00 97.69 83 GLU A C 1
ATOM 643 O O . GLU A 1 83 ? -9.882 -1.621 15.983 1.00 97.69 83 GLU A O 1
ATOM 648 N N . LYS A 1 84 ? -10.679 -1.280 18.074 1.00 97.69 84 LYS A N 1
ATOM 649 C CA . LYS A 1 84 ? -9.434 -1.591 18.768 1.00 97.69 84 LYS A CA 1
ATOM 650 C C . LYS A 1 84 ? -9.187 -3.094 18.715 1.00 97.69 84 LYS A C 1
ATOM 652 O O . LYS A 1 84 ? -10.113 -3.890 18.841 1.00 97.69 84 LYS A O 1
ATOM 657 N N . THR A 1 85 ? -7.936 -3.483 18.543 1.00 98.06 85 THR A N 1
ATOM 658 C CA . THR A 1 85 ? -7.525 -4.872 18.376 1.00 98.06 85 THR A CA 1
ATOM 659 C C . THR A 1 85 ? -6.083 -5.069 18.842 1.00 98.06 85 THR A C 1
ATOM 661 O O . THR A 1 85 ? -5.357 -4.121 19.143 1.00 98.06 85 THR A O 1
ATOM 664 N N . THR A 1 86 ? -5.663 -6.325 18.808 1.00 97.25 86 THR A N 1
ATOM 665 C CA . THR A 1 86 ? -4.262 -6.738 18.791 1.00 97.25 86 THR A CA 1
ATOM 666 C C . THR A 1 86 ? -3.995 -7.522 17.503 1.00 97.25 86 THR A C 1
ATOM 668 O O . THR A 1 86 ? -4.917 -8.128 16.944 1.00 97.25 86 THR A O 1
ATOM 671 N N . ILE A 1 87 ? -2.760 -7.490 17.012 1.00 96.00 87 ILE A N 1
ATOM 672 C CA . ILE A 1 87 ? -2.253 -8.359 15.946 1.00 96.00 87 ILE A CA 1
ATOM 673 C C . ILE A 1 87 ? -0.852 -8.850 16.314 1.00 96.00 87 ILE A C 1
ATOM 675 O O . ILE A 1 87 ? -0.088 -8.136 16.963 1.00 96.00 87 ILE A O 1
ATOM 679 N N . THR A 1 88 ? -0.512 -10.055 15.870 1.00 93.44 88 THR A N 1
ATOM 680 C CA . THR A 1 88 ? 0.836 -10.614 15.979 1.00 93.44 88 THR A CA 1
ATOM 681 C C . THR A 1 88 ? 1.439 -10.706 14.585 1.00 93.44 88 THR A C 1
ATOM 683 O O . THR A 1 88 ? 0.872 -11.360 13.710 1.00 93.44 88 THR A O 1
ATOM 686 N N . LEU A 1 89 ? 2.575 -10.044 14.371 1.00 89.12 89 LEU A N 1
ATOM 687 C CA . LEU A 1 89 ? 3.330 -10.077 13.121 1.00 89.12 89 LEU A CA 1
ATOM 688 C C . LEU A 1 89 ? 4.597 -10.911 13.313 1.00 89.12 89 LEU A C 1
ATOM 690 O O . LEU A 1 89 ? 5.354 -10.665 14.246 1.00 89.12 89 LEU A O 1
ATOM 694 N N . ASN A 1 90 ? 4.856 -11.861 12.417 1.00 83.06 90 ASN A N 1
ATOM 695 C CA . ASN A 1 90 ? 6.056 -12.694 12.471 1.00 83.06 90 ASN A CA 1
ATOM 696 C C . ASN A 1 90 ? 7.116 -12.176 11.489 1.00 83.06 90 ASN A C 1
ATOM 698 O O . ASN A 1 90 ? 6.882 -12.158 10.280 1.00 83.06 90 ASN A O 1
ATOM 702 N N . ASN A 1 91 ? 8.283 -11.770 11.992 1.00 73.31 91 ASN A N 1
ATOM 703 C CA . ASN A 1 91 ? 9.378 -11.246 11.163 1.00 73.31 91 ASN A CA 1
ATOM 704 C C . ASN A 1 91 ? 10.385 -12.320 10.699 1.00 73.31 91 ASN A C 1
ATOM 706 O O . ASN A 1 91 ? 11.399 -11.984 10.094 1.00 73.31 91 ASN A O 1
ATOM 710 N N . GLY A 1 92 ? 10.117 -13.599 10.975 1.00 72.69 92 GLY A N 1
ATOM 711 C CA . GLY A 1 92 ? 11.025 -14.724 10.738 1.00 72.69 92 GLY A CA 1
ATOM 712 C C . GLY A 1 92 ? 11.970 -15.046 11.903 1.00 72.69 92 GLY A C 1
ATOM 713 O O . GLY A 1 92 ? 12.460 -16.170 11.971 1.00 72.69 92 GLY A O 1
ATOM 714 N N . GLU A 1 93 ? 12.189 -14.115 12.834 1.00 77.56 93 GLU A N 1
ATOM 715 C CA . GLU A 1 93 ? 13.050 -14.284 14.018 1.00 77.56 93 GLU A CA 1
ATOM 716 C C . GLU A 1 93 ? 12.246 -14.308 15.326 1.00 77.56 93 GLU A C 1
ATOM 718 O O . GLU A 1 93 ? 12.559 -15.063 16.247 1.00 77.56 93 GLU A O 1
ATOM 723 N N . SER A 1 94 ? 11.197 -13.493 15.407 1.00 80.75 94 SER A N 1
ATOM 724 C CA . SER A 1 94 ? 10.323 -13.344 16.560 1.00 80.75 94 SER A CA 1
ATOM 725 C C . SER A 1 94 ? 8.917 -12.898 16.158 1.00 80.75 94 SER A C 1
ATOM 727 O O . SER A 1 94 ? 8.663 -12.377 15.065 1.00 80.75 94 SER A O 1
ATOM 729 N N . ASP A 1 95 ? 7.992 -13.113 17.087 1.00 88.56 95 ASP A N 1
ATOM 730 C CA . ASP A 1 95 ? 6.645 -12.575 17.013 1.00 88.56 95 ASP A CA 1
ATOM 731 C C . ASP A 1 95 ? 6.614 -11.185 17.657 1.00 88.56 95 ASP A C 1
ATOM 733 O O . ASP A 1 95 ? 7.077 -10.986 18.783 1.00 88.56 95 ASP A O 1
ATOM 737 N N . ILE A 1 96 ? 6.055 -10.220 16.933 1.00 88.12 96 ILE A N 1
ATOM 738 C CA . ILE A 1 96 ? 5.853 -8.845 17.382 1.00 88.12 96 ILE A CA 1
ATOM 739 C C . ILE A 1 96 ? 4.359 -8.652 17.615 1.00 88.12 96 ILE A C 1
ATOM 741 O O . ILE A 1 96 ? 3.566 -8.686 16.674 1.00 88.12 96 ILE A O 1
ATOM 745 N N . GLU A 1 97 ? 3.970 -8.438 18.868 1.00 92.62 97 GLU A N 1
ATOM 746 C CA . GLU A 1 97 ? 2.595 -8.099 19.224 1.00 92.62 97 GLU A CA 1
ATOM 747 C C . GLU A 1 97 ? 2.386 -6.579 19.179 1.00 92.62 97 GLU A C 1
ATOM 749 O O . GLU A 1 97 ? 3.123 -5.815 19.802 1.00 92.62 97 GLU A O 1
ATOM 754 N N . ILE A 1 98 ? 1.361 -6.138 18.449 1.00 94.62 98 ILE A N 1
AT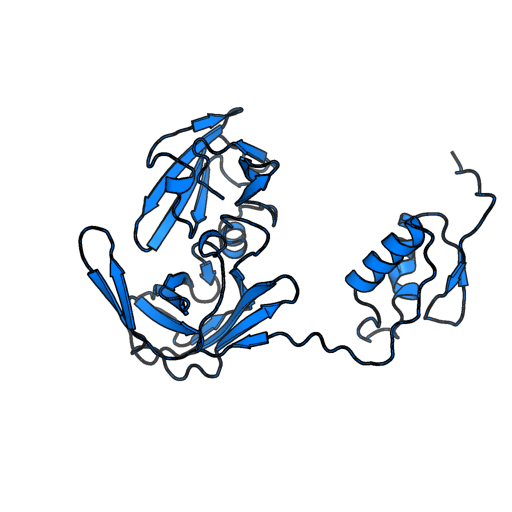OM 755 C CA . ILE A 1 98 ? 0.969 -4.732 18.309 1.00 94.62 98 ILE A CA 1
ATOM 756 C C . ILE A 1 98 ? -0.490 -4.604 18.750 1.00 94.62 98 ILE A C 1
ATOM 758 O O . ILE A 1 98 ? -1.334 -5.386 18.317 1.00 94.62 98 ILE A O 1
ATOM 762 N N . ASN A 1 99 ? -0.809 -3.614 19.586 1.00 96.12 99 ASN A N 1
ATOM 763 C CA . ASN A 1 99 ? -2.162 -3.376 20.104 1.00 96.12 99 ASN A CA 1
ATOM 764 C C . ASN A 1 99 ? -2.606 -1.916 19.917 1.00 96.12 99 ASN A C 1
ATOM 766 O O . ASN A 1 99 ? -1.804 -1.064 19.555 1.00 96.12 99 ASN A O 1
ATOM 770 N N . SER A 1 100 ? -3.886 -1.628 20.167 1.00 97.25 100 SER A N 1
ATOM 771 C CA . SER A 1 100 ? -4.480 -0.288 20.010 1.00 97.25 100 SER A CA 1
ATOM 772 C C . SER A 1 100 ? -4.482 0.579 21.275 1.00 97.25 100 SER A C 1
ATOM 774 O O . SER A 1 100 ? -5.229 1.561 21.332 1.00 97.25 100 SER A O 1
ATOM 776 N N . ASN A 1 101 ? -3.747 0.219 22.331 1.00 95.06 101 ASN A N 1
ATOM 777 C CA . ASN A 1 101 ? -3.939 0.834 23.654 1.00 95.06 101 ASN A CA 1
ATOM 778 C C . ASN A 1 101 ? -3.586 2.325 23.692 1.00 95.06 101 ASN A C 1
ATOM 780 O O . ASN A 1 101 ? -4.091 3.043 24.553 1.00 95.06 101 ASN A O 1
ATOM 784 N N . CYS A 1 102 ? -2.751 2.794 22.764 1.00 94.38 102 CYS A N 1
ATOM 785 C CA . CYS A 1 102 ? -2.395 4.204 22.664 1.00 94.38 102 CYS A CA 1
ATOM 786 C C . CYS A 1 102 ? -3.416 5.054 21.905 1.00 94.38 102 CYS A C 1
ATOM 788 O O . CYS A 1 102 ? -3.265 6.272 21.869 1.00 94.38 102 CYS A O 1
ATOM 790 N N . PHE A 1 103 ? -4.437 4.449 21.293 1.00 96.12 103 PHE A N 1
ATOM 791 C CA . PHE A 1 103 ? -5.476 5.179 20.575 1.00 96.12 103 PHE A CA 1
ATOM 792 C C . PHE A 1 103 ? -6.666 5.505 21.471 1.00 96.12 103 PHE A C 1
ATOM 794 O O . PHE A 1 103 ? -7.078 4.694 22.305 1.00 96.12 103 PHE A O 1
ATOM 801 N N . GLY A 1 104 ? -7.232 6.693 21.279 1.00 95.88 104 GLY A N 1
ATOM 802 C CA . GLY A 1 104 ? -8.496 7.121 21.867 1.00 95.88 104 GLY A CA 1
ATOM 803 C C . GLY A 1 104 ? -9.701 6.438 21.217 1.00 95.88 104 GLY A C 1
ATOM 804 O O . GLY A 1 104 ? -9.674 5.246 20.897 1.00 95.88 104 GLY A O 1
ATOM 805 N N . ASP A 1 105 ? -10.784 7.190 21.059 1.00 94.88 105 ASP A N 1
ATOM 806 C CA . ASP A 1 105 ? -11.960 6.752 20.310 1.00 94.88 105 ASP A CA 1
ATOM 807 C C . ASP A 1 105 ? -11.670 6.678 18.795 1.00 94.88 105 ASP A C 1
ATOM 809 O O . ASP A 1 105 ? -10.892 7.466 18.261 1.00 94.88 105 ASP A O 1
ATOM 813 N N . LEU A 1 106 ? -12.290 5.717 18.099 1.00 97.06 106 LEU A N 1
ATOM 814 C CA . LEU A 1 106 ? -12.062 5.468 16.667 1.00 97.06 106 LEU A CA 1
ATOM 815 C C . LEU A 1 106 ? -13.232 5.915 15.773 1.00 97.06 106 LEU A C 1
ATOM 817 O O . LEU A 1 106 ? -13.198 5.671 14.568 1.00 97.06 106 LEU A O 1
ATOM 821 N N . SER A 1 107 ? -14.265 6.573 16.316 1.00 93.56 107 SER A N 1
ATOM 822 C CA . SER A 1 107 ? -15.473 6.954 15.557 1.00 93.56 107 SER A CA 1
ATOM 823 C C . SER A 1 107 ? -15.204 7.928 14.408 1.00 93.56 107 SER A C 1
ATOM 825 O O . SER A 1 107 ? -15.980 7.996 13.451 1.00 93.56 107 SER A O 1
ATOM 827 N N . GLN A 1 108 ? -14.107 8.682 14.501 1.00 93.75 108 GLN A N 1
ATOM 828 C CA . GLN A 1 108 ? -13.710 9.674 13.507 1.00 93.75 108 GLN A CA 1
ATOM 829 C C . GLN A 1 108 ? -12.896 9.080 12.358 1.00 93.75 108 GLN A C 1
ATOM 831 O O . GLN A 1 108 ? -12.664 9.786 11.379 1.00 93.75 108 GLN A O 1
ATOM 836 N N . VAL A 1 109 ? -12.486 7.809 12.437 1.00 95.31 109 VAL A N 1
ATOM 837 C CA . VAL A 1 109 ? -11.762 7.130 11.357 1.00 95.31 109 VAL A CA 1
ATOM 838 C C . VAL A 1 109 ? -12.662 6.173 10.611 1.00 95.31 109 VAL A C 1
ATOM 840 O O . VAL A 1 109 ? -13.421 5.395 11.189 1.00 95.31 109 VAL A O 1
ATOM 843 N N . LYS A 1 110 ? -12.564 6.244 9.288 1.00 95.69 110 LYS A N 1
ATOM 844 C CA . LYS A 1 110 ? -13.417 5.519 8.362 1.00 95.69 110 LYS A CA 1
ATOM 845 C C . LYS A 1 110 ? -12.590 4.935 7.239 1.00 95.69 110 LYS A C 1
ATOM 847 O O . LYS A 1 110 ? -11.616 5.531 6.779 1.00 95.69 110 LYS A O 1
ATOM 852 N N . LEU A 1 111 ? -13.026 3.769 6.789 1.00 97.06 111 LEU A N 1
ATOM 853 C CA . LEU A 1 111 ? -12.592 3.197 5.533 1.00 97.06 111 LEU A CA 1
ATOM 854 C C . LEU A 1 111 ? -13.715 3.392 4.526 1.00 97.06 111 LEU A C 1
ATOM 856 O O . LEU A 1 111 ? -14.848 2.989 4.777 1.00 97.06 111 LEU A O 1
ATOM 860 N N . ILE A 1 112 ? -13.402 4.024 3.406 1.00 95.12 112 ILE A N 1
ATOM 861 C CA . ILE A 1 112 ? -14.365 4.328 2.355 1.00 95.12 112 ILE A CA 1
ATOM 862 C C . ILE A 1 112 ? -14.028 3.466 1.151 1.00 95.12 112 ILE A C 1
ATOM 864 O O . ILE A 1 112 ? -12.925 3.561 0.610 1.00 95.12 112 ILE A O 1
ATOM 868 N N . LYS A 1 113 ? -14.981 2.648 0.715 1.00 92.50 113 LYS A N 1
ATOM 869 C CA . LYS A 1 113 ? -14.888 1.919 -0.544 1.00 92.50 113 LYS A CA 1
ATOM 870 C C . LYS A 1 113 ? -15.598 2.704 -1.637 1.00 92.50 113 LYS A C 1
ATOM 872 O O . LYS A 1 113 ? -16.789 2.998 -1.538 1.00 92.50 113 LYS A O 1
ATOM 877 N N . LYS A 1 114 ? -14.847 3.046 -2.678 1.00 88.00 114 LYS A N 1
ATOM 878 C CA . LYS A 1 114 ? -15.363 3.740 -3.859 1.00 88.00 114 LYS A CA 1
ATOM 879 C C . LYS A 1 114 ? -15.958 2.740 -4.852 1.00 88.00 114 LYS A C 1
ATOM 881 O O . LYS A 1 114 ? -15.740 1.531 -4.757 1.00 88.00 114 LYS A O 1
ATOM 886 N N . SER A 1 115 ? -16.709 3.255 -5.821 1.00 85.12 115 SER A N 1
ATOM 887 C CA . SER A 1 115 ? -17.409 2.453 -6.834 1.00 85.12 115 SER A CA 1
ATOM 888 C C . SER A 1 115 ? -16.478 1.666 -7.761 1.00 85.12 115 SER A C 1
ATOM 890 O O . SER A 1 115 ? -16.877 0.628 -8.279 1.00 85.12 115 SER A O 1
ATOM 892 N N . ASP A 1 116 ? -15.230 2.110 -7.934 1.00 84.62 116 ASP A N 1
ATOM 893 C CA . ASP A 1 116 ? -14.193 1.372 -8.666 1.00 84.62 116 ASP A CA 1
ATOM 894 C C . ASP A 1 116 ? -13.608 0.196 -7.859 1.00 84.62 116 ASP A C 1
ATOM 896 O O . ASP A 1 116 ? -12.817 -0.575 -8.393 1.00 84.62 116 ASP A O 1
ATOM 900 N N . GLY A 1 117 ? -13.996 0.046 -6.586 1.00 89.69 117 GLY A N 1
ATOM 901 C CA . GLY A 1 117 ? -13.504 -0.968 -5.655 1.00 89.69 117 GLY A CA 1
ATOM 902 C C . GLY A 1 117 ? -12.270 -0.551 -4.852 1.00 89.69 117 GLY A C 1
ATOM 903 O O . GLY A 1 117 ? -11.782 -1.342 -4.045 1.00 89.69 117 GLY A O 1
ATOM 904 N N . SER A 1 118 ? -11.745 0.660 -5.050 1.00 92.62 118 SER A N 1
ATOM 905 C CA . SER A 1 118 ? -10.634 1.180 -4.252 1.00 92.62 118 SER A CA 1
ATOM 906 C C . SER A 1 118 ? -11.052 1.509 -2.822 1.00 92.62 118 SER A C 1
ATOM 908 O O . SER A 1 118 ? -12.208 1.841 -2.555 1.00 92.62 118 SER A O 1
ATOM 910 N N . LEU A 1 119 ? -10.099 1.396 -1.892 1.00 95.56 119 LEU A N 1
ATOM 911 C CA . LEU A 1 119 ? -10.317 1.673 -0.472 1.00 95.56 119 LEU A CA 1
ATOM 912 C C . LEU A 1 119 ? -9.457 2.858 -0.030 1.00 95.56 119 LEU A C 1
ATOM 914 O O . LEU A 1 119 ? -8.253 2.889 -0.301 1.00 95.56 119 LEU A O 1
ATOM 918 N N . TYR A 1 120 ? -10.077 3.797 0.680 1.00 94.31 120 TYR A N 1
ATOM 919 C CA . TYR A 1 120 ? -9.455 5.015 1.195 1.00 94.31 120 TYR A CA 1
ATOM 920 C C . TYR A 1 120 ? -9.625 5.124 2.705 1.00 94.31 120 TYR A C 1
ATOM 922 O O . TYR A 1 120 ? -10.738 5.002 3.220 1.00 94.31 120 TYR A O 1
ATOM 930 N N . LEU A 1 121 ? -8.527 5.389 3.406 1.00 94.94 121 LEU A N 1
ATOM 931 C CA . LEU A 1 121 ? -8.513 5.675 4.833 1.00 94.94 121 LEU A CA 1
ATOM 932 C C . LEU A 1 121 ? -8.657 7.183 5.051 1.00 94.94 121 LEU A C 1
ATOM 934 O O . LEU A 1 121 ? -7.912 7.971 4.474 1.00 94.94 121 LEU A O 1
ATOM 938 N N . LEU A 1 122 ? -9.601 7.589 5.893 1.00 92.81 122 LEU A N 1
ATOM 939 C CA . LEU A 1 122 ? -9.892 8.993 6.186 1.00 92.81 122 LEU A CA 1
ATOM 940 C C . LEU A 1 122 ? -10.187 9.158 7.674 1.00 92.81 122 LEU A C 1
ATOM 942 O O . LEU A 1 122 ? -10.836 8.299 8.274 1.00 92.81 122 LEU A O 1
ATOM 946 N N . GLY A 1 123 ? -9.793 10.298 8.240 1.00 91.44 123 GLY A N 1
ATOM 947 C CA . GLY A 1 123 ? -10.264 10.729 9.552 1.00 91.44 123 GLY A CA 1
ATOM 948 C C . GLY A 1 123 ? -9.158 11.187 10.482 1.00 91.44 123 GLY A C 1
ATOM 949 O O . GLY A 1 123 ? -8.045 11.473 10.050 1.00 91.44 123 GLY A O 1
ATOM 950 N N . THR A 1 124 ? -9.468 11.228 11.773 1.00 92.81 124 THR A N 1
ATOM 951 C CA . THR A 1 124 ? -8.515 11.622 12.814 1.00 92.81 124 THR A CA 1
ATOM 952 C C . THR A 1 124 ? -8.456 10.568 13.910 1.00 92.81 124 THR A C 1
ATOM 954 O O . THR A 1 124 ? -9.497 10.107 14.374 1.00 92.81 124 THR A O 1
ATOM 957 N N . ILE A 1 125 ? -7.244 10.211 14.340 1.00 93.75 125 ILE A N 1
ATOM 958 C CA . ILE A 1 125 ? -7.003 9.341 15.499 1.00 93.75 125 ILE A CA 1
ATOM 959 C C . ILE A 1 125 ? -6.332 10.151 16.599 1.00 93.75 125 ILE A C 1
ATOM 961 O O . ILE A 1 125 ? -5.272 10.737 16.375 1.00 93.75 125 ILE A O 1
ATOM 965 N N . GLU A 1 126 ? -6.917 10.136 17.791 1.00 93.94 126 GLU A N 1
ATOM 966 C CA . GLU A 1 126 ? -6.292 10.680 18.995 1.00 93.94 126 GLU A CA 1
ATOM 967 C C . GLU A 1 126 ? -5.287 9.677 19.586 1.00 93.94 126 GLU A C 1
ATOM 969 O O . GLU A 1 126 ? -5.594 8.492 19.756 1.00 93.94 126 GLU A O 1
ATOM 974 N N . LEU A 1 127 ? -4.098 10.163 19.942 1.00 92.88 127 LEU A N 1
ATOM 975 C CA . LEU A 1 127 ? -3.113 9.454 20.753 1.00 92.88 127 LEU A CA 1
ATOM 976 C C . LEU A 1 127 ? -3.303 9.811 22.230 1.00 92.88 127 LEU A C 1
ATOM 978 O O . LEU A 1 127 ? -3.051 10.943 22.638 1.00 92.88 127 LEU A O 1
ATOM 982 N N . ILE A 1 128 ? -3.690 8.827 23.040 1.00 94.12 128 ILE A N 1
ATOM 983 C CA . ILE A 1 128 ? -3.911 8.985 24.489 1.00 94.12 128 ILE A CA 1
ATOM 984 C C . ILE A 1 128 ? -2.705 8.549 25.334 1.00 94.12 128 ILE A C 1
ATOM 986 O O . ILE A 1 128 ? -2.649 8.819 26.533 1.00 94.12 128 ILE A O 1
ATOM 990 N N . SER A 1 129 ? -1.732 7.870 24.727 1.00 91.00 129 SER A N 1
ATOM 991 C CA . SER A 1 129 ? -0.449 7.521 25.343 1.00 91.00 129 SER A CA 1
ATOM 992 C C . SER A 1 129 ? 0.633 7.341 24.274 1.00 91.00 129 SER A C 1
ATOM 994 O O . SER A 1 129 ? 0.341 7.311 23.078 1.00 91.00 129 SER A O 1
ATOM 996 N N . SER A 1 130 ? 1.900 7.261 24.685 1.00 87.19 130 SER A N 1
ATOM 997 C CA . SER A 1 130 ? 3.006 6.990 23.766 1.00 87.19 130 SER A CA 1
ATOM 998 C C . SER A 1 130 ? 3.112 5.497 23.443 1.00 87.19 130 SER A C 1
ATOM 1000 O O . SER A 1 130 ? 2.965 4.640 24.312 1.00 87.19 130 SER A O 1
ATOM 1002 N N . ALA A 1 131 ? 3.419 5.191 22.186 1.00 88.62 131 ALA A N 1
ATOM 1003 C CA . ALA A 1 131 ? 3.762 3.858 21.705 1.00 88.62 131 ALA A CA 1
ATOM 1004 C C . ALA A 1 131 ? 4.693 3.985 20.491 1.00 88.62 131 ALA A C 1
ATOM 1006 O O . ALA A 1 131 ? 4.752 5.046 19.873 1.00 88.62 131 ALA A O 1
ATOM 1007 N N . GLU A 1 132 ? 5.419 2.917 20.159 1.00 89.19 132 GLU A N 1
ATOM 1008 C CA . GLU A 1 132 ? 6.252 2.849 18.942 1.00 89.19 132 GLU A CA 1
ATOM 1009 C C . GLU A 1 132 ? 5.465 2.322 17.737 1.00 89.19 132 GLU A C 1
ATOM 1011 O O . GLU A 1 132 ? 5.758 2.651 16.590 1.00 89.19 132 GLU A O 1
ATOM 1016 N N . ALA A 1 133 ? 4.433 1.520 17.993 1.00 91.50 133 ALA A N 1
ATOM 1017 C CA . ALA A 1 133 ? 3.515 1.027 16.984 1.00 91.50 133 ALA A CA 1
ATOM 1018 C C . ALA A 1 133 ? 2.129 0.812 17.588 1.00 91.50 133 ALA A C 1
ATOM 1020 O O . ALA A 1 133 ? 1.991 0.584 18.791 1.00 91.50 133 ALA A O 1
ATOM 1021 N N . SER A 1 134 ? 1.107 0.873 16.743 1.00 95.00 134 SER A N 1
ATOM 1022 C CA . SER A 1 134 ? -0.273 0.610 17.136 1.00 95.00 134 SER A CA 1
ATOM 1023 C C . SER A 1 134 ? -1.082 0.113 15.948 1.00 95.00 134 SER A C 1
ATOM 1025 O O . SER A 1 134 ? -0.683 0.288 14.800 1.00 95.00 134 SER A O 1
ATOM 1027 N N . VAL A 1 135 ? -2.213 -0.530 16.203 1.00 97.31 135 VAL A N 1
ATOM 1028 C CA . VAL A 1 135 ? -3.032 -1.156 15.158 1.00 97.31 135 VAL A CA 1
ATOM 1029 C C . VAL A 1 135 ? -4.498 -0.789 15.327 1.00 97.31 135 VAL A C 1
ATOM 1031 O O . VAL A 1 135 ? -4.951 -0.563 16.442 1.00 97.31 135 VAL A O 1
ATOM 1034 N N . ILE A 1 136 ? -5.257 -0.757 14.239 1.00 98.25 136 ILE A N 1
ATOM 1035 C CA . ILE A 1 136 ? -6.728 -0.807 14.243 1.00 98.25 136 ILE A CA 1
ATOM 1036 C C . ILE A 1 136 ? -7.193 -1.834 13.212 1.00 98.25 136 ILE A C 1
ATOM 1038 O O . ILE A 1 136 ? -6.463 -2.141 12.268 1.00 98.25 136 ILE A O 1
ATOM 1042 N N . ARG A 1 137 ? -8.412 -2.354 13.367 1.00 98.31 137 ARG A N 1
ATOM 1043 C CA . ARG A 1 137 ? -9.006 -3.326 12.438 1.00 98.31 137 ARG A CA 1
ATOM 1044 C C . ARG A 1 137 ? -10.338 -2.824 11.913 1.00 98.31 137 ARG A C 1
ATOM 1046 O O . ARG A 1 137 ? -11.108 -2.238 12.669 1.00 98.31 137 ARG A O 1
ATOM 1053 N N . VAL A 1 138 ? -10.620 -3.060 10.636 1.00 98.00 138 VAL A N 1
ATOM 1054 C CA . VAL A 1 138 ? -11.964 -2.850 10.083 1.00 98.00 138 VAL A CA 1
ATOM 1055 C C . VAL A 1 138 ? -12.946 -3.757 10.828 1.00 98.00 138 VAL A C 1
ATOM 1057 O O . VAL A 1 138 ? -12.696 -4.950 10.973 1.00 98.00 138 VAL A O 1
ATOM 1060 N N . ASN A 1 139 ? -14.081 -3.218 11.267 1.00 95.44 139 ASN A N 1
ATOM 1061 C CA . ASN A 1 139 ? -15.041 -3.914 12.137 1.00 95.44 139 ASN A CA 1
ATOM 1062 C C . ASN A 1 139 ? -15.792 -5.098 11.489 1.00 95.44 139 ASN A C 1
ATOM 1064 O O . ASN A 1 139 ? -16.735 -5.639 12.067 1.00 95.44 139 ASN A O 1
ATOM 1068 N N . LYS A 1 140 ? -15.421 -5.479 10.269 1.00 94.38 140 LYS A N 1
ATOM 1069 C CA . LYS A 1 140 ? -15.991 -6.599 9.530 1.00 94.38 140 LYS A CA 1
ATOM 1070 C C . LYS A 1 140 ? -14.971 -7.196 8.580 1.00 94.38 140 LYS A C 1
ATOM 1072 O O . LYS A 1 140 ? -13.970 -6.569 8.232 1.00 94.38 140 LYS A O 1
ATOM 1077 N N . THR A 1 141 ? -15.268 -8.410 8.144 1.00 95.38 141 THR A N 1
ATOM 1078 C CA . THR A 1 141 ? -14.486 -9.073 7.114 1.00 95.38 141 THR A CA 1
ATOM 1079 C C . THR A 1 141 ? -14.663 -8.378 5.769 1.00 95.38 141 THR A C 1
ATOM 1081 O O . THR A 1 141 ? -15.731 -7.850 5.447 1.00 95.38 141 THR A O 1
ATOM 1084 N N . LEU A 1 142 ? -13.598 -8.393 4.977 1.00 94.38 142 LEU A N 1
ATOM 1085 C CA . LEU A 1 142 ? -13.574 -7.917 3.601 1.00 94.38 142 LEU A CA 1
ATOM 1086 C C . LEU A 1 142 ? -13.105 -9.064 2.710 1.00 94.38 142 LEU A C 1
ATOM 1088 O O . LEU A 1 142 ? -12.333 -9.905 3.151 1.00 94.38 142 LEU A O 1
ATOM 1092 N N . ASN A 1 143 ? -13.567 -9.099 1.463 1.00 93.19 143 ASN A N 1
ATOM 1093 C CA . ASN A 1 143 ? -13.056 -10.025 0.457 1.00 93.19 143 ASN A CA 1
ATOM 1094 C C . ASN A 1 143 ? -12.207 -9.235 -0.540 1.00 93.19 143 ASN A C 1
ATOM 1096 O O . ASN A 1 143 ? -12.746 -8.621 -1.462 1.00 93.19 143 ASN A O 1
ATOM 1100 N N . ILE A 1 144 ? -10.898 -9.198 -0.304 1.00 93.31 144 ILE A N 1
ATOM 1101 C CA . ILE A 1 144 ? -9.940 -8.452 -1.123 1.00 93.31 144 ILE A CA 1
ATOM 1102 C C . ILE A 1 144 ? -8.712 -9.308 -1.439 1.00 93.31 144 ILE A C 1
ATOM 1104 O O . ILE A 1 144 ? -8.313 -10.162 -0.651 1.00 93.31 144 ILE A O 1
ATOM 1108 N N . ASP A 1 145 ? -8.085 -9.050 -2.587 1.00 91.94 145 ASP A N 1
ATOM 1109 C CA . ASP A 1 145 ? -6.760 -9.595 -2.910 1.00 91.94 145 ASP A CA 1
ATOM 1110 C C . ASP A 1 145 ? -5.678 -8.773 -2.197 1.00 91.94 145 ASP A C 1
ATOM 1112 O O . ASP A 1 145 ? -5.440 -7.621 -2.561 1.00 91.94 145 ASP A O 1
ATOM 1116 N N . ALA A 1 146 ? -5.016 -9.363 -1.200 1.00 91.75 146 ALA A N 1
ATOM 1117 C CA . ALA A 1 146 ? -3.988 -8.699 -0.400 1.00 91.75 146 ALA A CA 1
ATOM 1118 C C . ALA A 1 146 ? -2.819 -8.144 -1.228 1.00 91.75 146 ALA A C 1
ATOM 1120 O O . ALA A 1 146 ? -2.211 -7.161 -0.813 1.00 91.75 146 ALA A O 1
ATOM 1121 N N . ARG A 1 147 ? -2.528 -8.712 -2.411 1.00 90.56 147 ARG A N 1
ATOM 1122 C CA . ARG A 1 147 ? -1.456 -8.210 -3.289 1.00 90.56 147 ARG A CA 1
ATOM 1123 C C . ARG A 1 147 ? -1.696 -6.737 -3.653 1.00 90.56 147 ARG A C 1
ATOM 1125 O O . ARG A 1 147 ? -0.760 -5.946 -3.690 1.00 90.56 147 ARG A O 1
ATOM 1132 N N . LYS A 1 148 ? -2.967 -6.362 -3.819 1.00 93.62 148 LYS A N 1
ATOM 1133 C CA . LYS A 1 148 ? -3.432 -5.042 -4.268 1.00 93.62 148 LYS A CA 1
ATOM 1134 C C . LYS A 1 148 ? -3.461 -3.967 -3.172 1.00 93.62 148 LYS A C 1
ATOM 1136 O O . LYS A 1 148 ? -3.950 -2.856 -3.408 1.00 93.62 148 LYS A O 1
ATOM 1141 N N . LEU A 1 149 ? -2.985 -4.286 -1.968 1.00 94.56 149 LEU A N 1
ATOM 1142 C CA . LEU A 1 149 ? -2.781 -3.295 -0.918 1.00 94.56 149 LEU A CA 1
ATOM 1143 C C . LEU A 1 149 ? -1.643 -2.354 -1.311 1.00 94.56 149 LEU A C 1
ATOM 1145 O O . LEU A 1 149 ? -0.609 -2.772 -1.830 1.00 94.56 149 LEU A O 1
ATOM 1149 N N . VAL A 1 150 ? -1.844 -1.068 -1.051 1.00 93.12 150 VAL A N 1
ATOM 1150 C CA . VAL A 1 150 ? -0.818 -0.045 -1.261 1.00 93.12 150 VAL A CA 1
ATOM 1151 C C . VAL A 1 150 ? 0.329 -0.266 -0.275 1.00 93.12 150 VAL A C 1
ATOM 1153 O O . VAL A 1 150 ? 0.120 -0.765 0.837 1.00 93.12 150 VAL A O 1
ATOM 1156 N N . GLY A 1 151 ? 1.540 0.071 -0.732 1.00 88.38 151 GLY A N 1
ATOM 1157 C CA . GLY A 1 151 ? 2.775 0.104 0.049 1.00 88.38 151 GLY A CA 1
ATOM 1158 C C . GLY A 1 151 ? 2.708 0.940 1.331 1.00 88.38 151 GLY A C 1
ATOM 1159 O O . GLY A 1 151 ? 1.653 1.403 1.753 1.00 88.38 151 GLY A O 1
ATOM 1160 N N . LEU A 1 152 ? 3.868 1.147 1.957 1.00 89.06 152 LEU A N 1
ATOM 1161 C CA . LEU A 1 152 ? 3.990 2.021 3.124 1.00 89.06 152 LEU A CA 1
ATOM 1162 C C . LEU A 1 152 ? 3.512 3.439 2.780 1.00 89.06 152 LEU A C 1
ATOM 1164 O O . LEU A 1 152 ? 4.045 4.062 1.862 1.00 89.06 152 LEU A O 1
ATOM 1168 N N . ILE A 1 153 ? 2.546 3.942 3.546 1.00 89.94 153 ILE A N 1
ATOM 1169 C CA . ILE A 1 153 ? 1.993 5.286 3.391 1.00 89.94 153 ILE A CA 1
ATOM 1170 C C . ILE A 1 153 ? 2.663 6.212 4.396 1.00 89.94 153 ILE A C 1
ATOM 1172 O O . ILE A 1 153 ? 2.816 5.870 5.572 1.00 89.94 153 ILE A O 1
ATOM 1176 N N . MET A 1 154 ? 3.049 7.400 3.934 1.00 85.19 154 MET A N 1
ATOM 1177 C CA . MET A 1 154 ? 3.657 8.432 4.773 1.00 85.19 154 MET A CA 1
ATOM 1178 C C . MET A 1 154 ? 2.774 9.674 4.840 1.00 85.19 154 MET A C 1
ATOM 1180 O O . MET A 1 154 ? 2.686 10.452 3.888 1.00 85.19 154 MET A O 1
ATOM 1184 N N . ASN A 1 155 ? 2.178 9.907 6.007 1.00 78.50 155 ASN A N 1
ATOM 1185 C CA . ASN A 1 155 ? 1.415 11.113 6.273 1.00 78.50 155 ASN A CA 1
ATOM 1186 C C . ASN A 1 155 ? 2.362 12.301 6.487 1.00 78.50 155 ASN A C 1
ATOM 1188 O O . ASN A 1 155 ? 3.000 12.425 7.531 1.00 78.50 155 ASN A O 1
ATOM 1192 N N . GLN A 1 156 ? 2.444 13.197 5.506 1.00 70.69 156 GLN A N 1
ATOM 1193 C CA . GLN A 1 156 ? 3.400 14.312 5.520 1.00 70.69 156 GLN A CA 1
ATOM 1194 C C . GLN A 1 156 ? 3.109 15.358 6.597 1.00 70.69 156 GLN A C 1
ATOM 1196 O O . GLN A 1 156 ? 4.025 16.005 7.099 1.00 70.69 156 GLN A O 1
ATOM 1201 N N . THR A 1 157 ? 1.840 15.533 6.963 1.00 68.50 157 THR A N 1
ATOM 1202 C CA . THR A 1 157 ? 1.435 16.536 7.953 1.00 68.50 157 THR A CA 1
ATOM 1203 C C . THR A 1 157 ? 1.883 16.149 9.356 1.00 68.50 157 THR A C 1
ATOM 1205 O O . THR A 1 157 ? 2.269 17.009 10.142 1.00 68.50 157 THR A O 1
ATOM 1208 N N . THR A 1 158 ? 1.829 14.857 9.672 1.00 71.38 158 THR A N 1
ATOM 1209 C CA . THR A 1 158 ? 2.092 14.352 11.025 1.00 71.38 158 THR A CA 1
ATOM 1210 C C . THR A 1 158 ? 3.387 13.550 11.126 1.00 71.38 158 THR A C 1
ATOM 1212 O O . THR A 1 158 ? 3.827 13.245 12.230 1.00 71.38 158 THR A O 1
ATOM 1215 N N . GLY A 1 159 ? 4.008 13.188 10.001 1.00 75.81 159 GLY A N 1
ATOM 1216 C CA . GLY A 1 159 ? 5.160 12.288 9.946 1.00 75.81 159 GLY A CA 1
ATOM 1217 C C . GLY A 1 159 ? 4.829 10.828 10.278 1.00 75.81 159 GLY A C 1
ATOM 1218 O O . GLY A 1 159 ? 5.741 10.004 10.328 1.00 75.81 159 GLY A O 1
ATOM 1219 N N . THR A 1 160 ? 3.552 10.494 10.510 1.00 84.44 160 THR A N 1
ATOM 1220 C CA . THR A 1 160 ? 3.123 9.119 10.790 1.00 84.44 160 THR A CA 1
ATOM 1221 C C . THR A 1 160 ? 3.281 8.254 9.552 1.00 84.44 160 THR A C 1
ATOM 1223 O O . THR A 1 160 ? 2.888 8.648 8.453 1.00 84.44 160 THR A O 1
ATOM 1226 N N . GLN A 1 161 ? 3.801 7.048 9.744 1.00 88.81 161 GLN A N 1
ATOM 1227 C CA . GLN A 1 161 ? 3.842 6.031 8.702 1.00 88.81 161 GLN A CA 1
ATOM 1228 C C . GLN A 1 161 ? 2.860 4.932 9.059 1.00 88.81 161 GLN A C 1
ATOM 1230 O O . GLN A 1 161 ? 2.702 4.598 10.235 1.00 88.81 161 GLN A O 1
ATOM 1235 N N . TYR A 1 162 ? 2.203 4.358 8.066 1.00 91.44 162 TYR A N 1
ATOM 1236 C CA . TYR A 1 162 ? 1.332 3.222 8.303 1.00 91.44 162 TYR A CA 1
ATOM 1237 C C . TYR A 1 162 ? 1.193 2.358 7.058 1.00 91.44 162 TYR A C 1
ATOM 1239 O O . TYR A 1 162 ? 1.423 2.792 5.930 1.00 91.44 162 TYR A O 1
ATOM 1247 N N . PHE A 1 163 ? 0.841 1.102 7.279 1.00 91.44 163 PHE A N 1
ATOM 1248 C CA . PHE A 1 163 ? 0.678 0.103 6.235 1.00 91.44 163 PHE A CA 1
ATOM 1249 C C . PHE A 1 163 ? -0.495 -0.807 6.579 1.00 91.44 163 PHE A C 1
ATOM 1251 O O . PHE A 1 163 ? -0.933 -0.902 7.729 1.00 91.44 163 PHE A O 1
ATOM 1258 N N . SER A 1 164 ? -1.028 -1.459 5.554 1.00 94.06 164 SER A N 1
ATOM 1259 C CA . SER A 1 164 ? -2.155 -2.371 5.711 1.00 94.06 164 SER A CA 1
ATOM 1260 C C . SER A 1 164 ? -1.674 -3.803 5.907 1.00 94.06 164 SER A C 1
ATOM 1262 O O . SER A 1 164 ? -0.725 -4.223 5.258 1.00 94.06 164 SER A O 1
ATOM 1264 N N . VAL A 1 165 ? -2.352 -4.584 6.739 1.00 93.44 165 VAL A N 1
ATOM 1265 C CA . VAL A 1 165 ? -2.132 -6.033 6.854 1.00 93.44 165 VAL A CA 1
ATOM 1266 C C . VAL A 1 165 ? -3.465 -6.732 6.646 1.00 93.44 165 VAL A C 1
ATOM 1268 O O . VAL A 1 165 ? -4.478 -6.312 7.200 1.00 93.44 165 VAL A O 1
ATOM 1271 N N . TYR A 1 166 ? -3.482 -7.795 5.846 1.00 93.62 166 TYR A N 1
ATOM 1272 C CA . TYR A 1 166 ? -4.684 -8.592 5.617 1.00 93.62 166 TYR A CA 1
ATOM 1273 C C . TYR A 1 166 ? -4.490 -10.012 6.138 1.00 93.62 166 TYR A C 1
ATOM 1275 O O . TYR A 1 166 ? -3.655 -10.762 5.635 1.00 93.62 166 TYR A O 1
ATOM 1283 N N . GLN A 1 167 ? -5.261 -10.377 7.161 1.00 92.31 167 GLN A N 1
ATOM 1284 C CA . GLN A 1 167 ? -5.163 -11.669 7.837 1.00 92.31 167 GLN A CA 1
ATOM 1285 C C . GLN A 1 167 ? -6.554 -12.134 8.262 1.00 92.31 167 GLN A C 1
ATOM 1287 O O . GLN A 1 167 ? -7.349 -11.350 8.775 1.00 92.31 167 GLN A O 1
ATOM 1292 N N . ASN A 1 168 ? -6.854 -13.422 8.069 1.00 93.25 168 ASN A N 1
ATOM 1293 C CA . ASN A 1 168 ? -8.134 -14.028 8.461 1.00 93.25 168 ASN A CA 1
ATOM 1294 C C . ASN A 1 168 ? -9.362 -13.276 7.904 1.00 93.25 168 ASN A C 1
ATOM 1296 O O . ASN A 1 168 ? -10.379 -13.155 8.580 1.00 93.25 168 ASN A O 1
ATOM 1300 N N . ASN A 1 169 ? -9.256 -12.756 6.676 1.00 95.12 169 ASN A N 1
ATOM 1301 C CA . ASN A 1 169 ? -10.268 -11.931 6.004 1.00 95.12 169 ASN A CA 1
ATOM 1302 C C . ASN A 1 169 ? -10.563 -10.573 6.660 1.00 95.12 169 ASN A C 1
ATOM 1304 O O . ASN A 1 169 ? -11.536 -9.9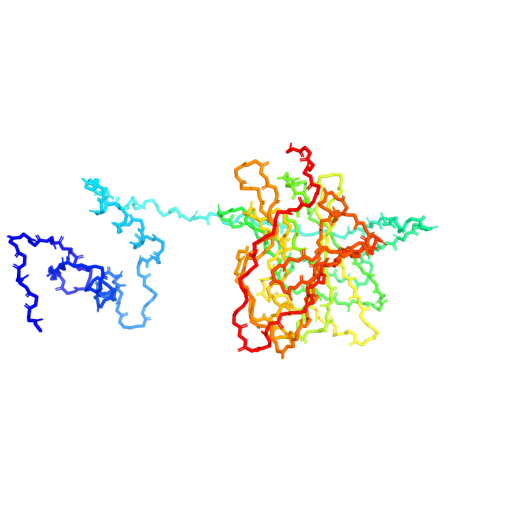13 6.300 1.00 95.12 169 ASN A O 1
ATOM 1308 N N . TYR A 1 170 ? -9.732 -10.132 7.602 1.00 96.69 170 TYR A N 1
ATOM 1309 C CA . TYR A 1 170 ? -9.795 -8.796 8.178 1.00 96.69 170 TYR A CA 1
ATOM 1310 C C . TYR A 1 170 ? -8.675 -7.921 7.633 1.00 96.69 170 TYR A C 1
ATOM 1312 O O . TYR A 1 170 ? -7.549 -8.377 7.425 1.00 96.69 170 TYR A O 1
ATOM 1320 N N . LEU A 1 171 ? -8.997 -6.644 7.447 1.00 97.56 171 LEU A N 1
ATOM 1321 C CA . LEU A 1 171 ? -8.037 -5.607 7.106 1.00 97.56 171 LEU A CA 1
ATOM 1322 C C . LEU A 1 171 ? -7.643 -4.840 8.370 1.00 97.56 171 LEU A C 1
ATOM 1324 O O . LEU A 1 171 ? -8.496 -4.319 9.093 1.00 97.56 171 LEU A O 1
ATOM 1328 N N . TYR A 1 172 ? -6.344 -4.775 8.609 1.00 97.56 172 TYR A N 1
ATOM 1329 C CA . TYR A 1 172 ? -5.707 -4.082 9.715 1.00 97.56 172 TYR A CA 1
ATOM 1330 C C . TYR A 1 172 ? -4.902 -2.909 9.171 1.00 97.56 172 TYR A C 1
ATOM 1332 O O . TYR A 1 172 ? -4.323 -3.011 8.091 1.00 97.56 172 TYR A O 1
ATOM 1340 N N . ILE A 1 173 ? -4.832 -1.822 9.933 1.00 96.69 173 ILE A N 1
ATOM 1341 C CA . ILE A 1 173 ? -3.950 -0.688 9.656 1.00 96.69 173 ILE A CA 1
ATOM 1342 C C . ILE A 1 173 ? -2.963 -0.594 10.809 1.00 96.69 173 ILE A C 1
ATOM 1344 O O . ILE A 1 173 ? -3.356 -0.333 11.948 1.00 96.69 173 ILE A O 1
ATOM 1348 N N . CYS A 1 174 ? -1.696 -0.847 10.506 1.00 94.56 174 CYS A N 1
ATOM 1349 C CA . CYS A 1 174 ? -0.593 -0.796 11.449 1.00 94.56 174 CYS A CA 1
ATOM 1350 C C . CYS A 1 174 ? 0.118 0.548 11.299 1.00 94.56 174 CYS A C 1
ATOM 1352 O O . CYS A 1 174 ? 0.633 0.870 10.230 1.00 94.56 174 CYS A O 1
ATOM 1354 N N . PHE A 1 175 ? 0.150 1.320 12.376 1.00 93.50 175 PHE A N 1
ATOM 1355 C CA . PHE A 1 175 ? 0.815 2.611 12.469 1.00 93.50 175 PHE A CA 1
ATOM 1356 C C . PHE A 1 175 ? 2.184 2.442 13.117 1.00 93.50 175 PHE A C 1
ATOM 1358 O O . PHE A 1 175 ? 2.299 1.805 14.163 1.00 93.50 175 PHE A O 1
ATOM 1365 N N . ILE A 1 176 ? 3.200 3.057 12.519 1.00 90.38 176 ILE A N 1
ATOM 1366 C CA . ILE A 1 176 ? 4.534 3.238 13.091 1.00 90.38 176 ILE A CA 1
ATOM 1367 C C . ILE A 1 176 ? 4.568 4.651 13.671 1.00 90.38 176 ILE A C 1
ATOM 1369 O O . ILE A 1 176 ? 4.438 5.647 12.951 1.00 90.38 176 ILE A O 1
ATOM 1373 N N . LEU A 1 177 ? 4.696 4.727 14.990 1.00 88.25 177 LEU A N 1
ATOM 1374 C CA . LEU A 1 177 ? 4.556 5.947 15.771 1.00 88.25 177 LEU A CA 1
ATOM 1375 C C . LEU A 1 177 ? 5.935 6.417 16.250 1.00 88.25 177 LEU A C 1
ATOM 1377 O O . LEU A 1 177 ? 6.719 5.659 16.819 1.00 88.25 177 LEU A O 1
ATOM 1381 N N . GLY A 1 178 ? 6.253 7.690 16.009 1.00 74.25 178 GLY A N 1
ATOM 1382 C CA . GLY A 1 178 ? 7.492 8.298 16.495 1.00 74.25 178 GLY A CA 1
ATOM 1383 C C . GLY A 1 178 ? 7.381 8.786 17.943 1.00 74.25 178 GLY A C 1
ATOM 1384 O O . GLY A 1 178 ? 6.301 9.125 18.421 1.00 74.25 178 GLY A O 1
ATOM 1385 N N . LYS A 1 179 ? 8.519 8.943 18.636 1.00 68.75 179 LYS A N 1
ATOM 1386 C CA . LYS A 1 179 ? 8.561 9.481 20.017 1.00 68.75 179 LYS A CA 1
ATOM 1387 C C . LYS A 1 179 ? 7.956 10.887 20.172 1.00 68.75 179 LYS A C 1
ATOM 1389 O O . LYS A 1 179 ? 7.549 11.243 21.270 1.00 68.75 179 LYS A O 1
ATOM 1394 N N . ASN A 1 180 ? 7.895 11.662 19.087 1.00 69.62 180 ASN A N 1
ATOM 1395 C CA . ASN A 1 180 ? 7.382 13.036 19.057 1.00 69.62 180 ASN A CA 1
ATOM 1396 C C . ASN A 1 180 ? 6.094 13.158 18.224 1.00 69.62 180 ASN A C 1
ATOM 1398 O O . ASN A 1 180 ? 5.866 14.185 17.585 1.00 69.62 180 ASN A O 1
ATOM 1402 N N . GLN A 1 181 ? 5.288 12.095 18.163 1.00 75.56 181 GLN A N 1
ATOM 1403 C CA . GLN A 1 181 ? 4.076 12.091 17.354 1.00 75.56 181 GLN A CA 1
ATOM 1404 C C . GLN A 1 181 ? 3.074 13.144 17.846 1.00 75.56 181 GLN A C 1
ATOM 1406 O O . GLN A 1 181 ? 2.875 13.321 19.049 1.00 75.56 181 GLN A O 1
ATOM 1411 N N . SER A 1 182 ? 2.433 13.850 16.911 1.00 78.12 182 SER A N 1
ATOM 1412 C CA . SER A 1 182 ? 1.339 14.765 17.244 1.00 78.12 182 SER A CA 1
ATOM 1413 C C . SER A 1 182 ? 0.218 14.020 17.962 1.00 78.12 182 SER A C 1
ATOM 1415 O O . SER A 1 182 ? -0.126 12.913 17.563 1.00 78.12 182 SER A O 1
ATOM 1417 N N . ALA A 1 183 ? -0.404 14.659 18.957 1.00 84.56 183 ALA A N 1
ATOM 1418 C CA . ALA A 1 183 ? -1.517 14.075 19.713 1.00 84.56 183 ALA A CA 1
ATOM 1419 C C . ALA A 1 183 ? -2.705 13.646 18.830 1.00 84.56 183 ALA A C 1
ATOM 1421 O O . ALA A 1 183 ? -3.500 12.812 19.240 1.00 84.56 183 ALA A O 1
ATOM 1422 N N . ASN A 1 184 ? -2.816 14.198 17.619 1.00 88.88 184 ASN A N 1
ATOM 1423 C CA . ASN A 1 184 ? -3.800 13.795 16.624 1.00 88.88 184 ASN A CA 1
ATOM 1424 C C . ASN A 1 184 ? -3.102 13.405 15.319 1.00 88.88 184 ASN A C 1
ATOM 1426 O O . ASN A 1 184 ? -2.322 14.188 14.768 1.00 88.88 184 ASN A O 1
ATOM 1430 N N . ILE A 1 185 ? -3.424 12.218 14.812 1.00 89.75 185 ILE A N 1
ATOM 1431 C CA . ILE A 1 185 ? -3.026 11.739 13.488 1.00 89.75 185 ILE A CA 1
ATOM 1432 C C . ILE A 1 185 ? -4.169 12.067 12.532 1.00 89.75 185 ILE A C 1
ATOM 1434 O O . ILE A 1 185 ? -5.226 11.445 12.603 1.00 89.75 185 ILE A O 1
ATOM 1438 N N . ASN A 1 186 ? -3.973 13.057 11.662 1.00 89.19 186 ASN A N 1
ATOM 1439 C CA . ASN A 1 186 ? -4.978 13.493 10.690 1.00 89.19 186 ASN A CA 1
ATOM 1440 C C . ASN A 1 186 ? -4.707 12.862 9.326 1.00 89.19 186 ASN A C 1
ATOM 1442 O O . ASN A 1 186 ? -3.644 13.087 8.753 1.00 89.19 186 ASN A O 1
ATOM 1446 N N . ILE A 1 187 ? -5.674 12.122 8.797 1.00 88.38 187 ILE A N 1
ATOM 1447 C CA . ILE A 1 187 ? -5.584 11.355 7.555 1.00 88.38 187 ILE A CA 1
ATOM 1448 C C . ILE A 1 187 ? -6.502 11.999 6.516 1.00 88.38 187 ILE A C 1
ATOM 1450 O O . ILE A 1 187 ? -7.717 12.054 6.700 1.00 88.38 187 ILE A O 1
ATOM 1454 N N . SER A 1 188 ? -5.917 12.476 5.418 1.00 78.69 188 SER A N 1
ATOM 1455 C CA . SER A 1 188 ? -6.555 13.339 4.413 1.00 78.69 188 SER A CA 1
ATOM 1456 C C . SER A 1 188 ? -7.327 12.616 3.301 1.00 78.69 188 SER A C 1
ATOM 1458 O O . SER A 1 188 ? -7.702 13.275 2.337 1.00 78.69 188 SER A O 1
ATOM 1460 N N . SER A 1 189 ? -7.611 11.313 3.444 1.00 87.56 189 SER A N 1
ATOM 1461 C CA . SER A 1 189 ? -8.111 10.390 2.400 1.00 87.56 189 SER A CA 1
ATOM 1462 C C . SER A 1 189 ? -6.993 9.686 1.625 1.00 87.56 189 SER A C 1
ATOM 1464 O O . SER A 1 189 ? -6.860 9.841 0.410 1.00 87.56 189 SER A O 1
ATOM 1466 N N . ASP A 1 190 ? -6.218 8.862 2.320 1.00 89.56 190 ASP A N 1
ATOM 1467 C CA . ASP A 1 190 ? -5.095 8.135 1.732 1.00 89.56 190 ASP A CA 1
ATOM 1468 C C . ASP A 1 190 ? -5.581 6.815 1.108 1.00 89.56 190 ASP A C 1
ATOM 1470 O O . ASP A 1 190 ? -6.346 6.060 1.716 1.00 89.56 190 ASP A O 1
ATOM 1474 N N . LYS A 1 191 ? -5.168 6.532 -0.134 1.00 91.88 191 LYS A N 1
ATOM 1475 C CA . LYS A 1 191 ? -5.548 5.301 -0.845 1.00 91.88 191 LYS A CA 1
ATOM 1476 C C . LYS A 1 191 ? -4.760 4.128 -0.274 1.00 91.88 191 LYS A C 1
ATOM 1478 O O . LYS A 1 191 ? -3.538 4.118 -0.364 1.00 91.88 191 LYS A O 1
ATOM 1483 N N . ILE A 1 192 ? -5.449 3.119 0.254 1.00 94.56 192 ILE A N 1
ATOM 1484 C CA . ILE A 1 192 ? -4.807 1.938 0.858 1.00 94.56 192 ILE A CA 1
ATOM 1485 C C . ILE A 1 192 ? -4.965 0.662 0.020 1.00 94.56 192 ILE A C 1
ATOM 1487 O O . ILE A 1 192 ? -4.313 -0.345 0.289 1.00 94.56 192 ILE A O 1
ATOM 1491 N N . TYR A 1 193 ? -5.823 0.689 -1.005 1.00 94.94 193 TYR A N 1
ATOM 1492 C CA . TYR A 1 193 ? -6.092 -0.447 -1.890 1.00 94.94 193 TYR A CA 1
ATOM 1493 C C . TYR A 1 193 ? -6.379 0.019 -3.319 1.00 94.94 193 TYR A C 1
ATOM 1495 O O . TYR A 1 193 ? -7.208 0.914 -3.528 1.00 94.94 193 TYR A O 1
ATOM 1503 N N . ASN A 1 194 ? -5.735 -0.609 -4.308 1.00 92.94 194 ASN A N 1
ATOM 1504 C CA . ASN A 1 194 ? -5.968 -0.329 -5.724 1.00 92.94 194 ASN A CA 1
ATOM 1505 C C . ASN A 1 194 ? -6.416 -1.599 -6.475 1.00 92.94 194 ASN A C 1
ATOM 1507 O O . ASN A 1 194 ? -5.584 -2.448 -6.783 1.00 92.94 194 ASN A O 1
ATOM 1511 N N . PRO A 1 195 ? -7.701 -1.727 -6.852 1.00 90.38 195 PRO A N 1
ATOM 1512 C CA . PRO A 1 195 ? -8.227 -2.935 -7.488 1.00 90.38 195 PRO A CA 1
ATOM 1513 C C . PRO A 1 195 ? -7.624 -3.204 -8.873 1.00 90.38 195 PRO A C 1
ATOM 1515 O O . PRO A 1 195 ? -7.688 -4.339 -9.349 1.00 90.38 195 PRO A O 1
ATOM 1518 N N . ASN A 1 196 ? -7.015 -2.197 -9.501 1.00 88.88 196 ASN A N 1
ATOM 1519 C CA . ASN A 1 196 ? -6.514 -2.273 -10.870 1.00 88.88 196 ASN A CA 1
ATOM 1520 C C . ASN A 1 196 ? -5.017 -2.604 -10.954 1.00 88.88 196 ASN A C 1
ATOM 1522 O O . ASN A 1 196 ? -4.525 -2.878 -12.043 1.00 88.88 196 ASN A O 1
ATOM 1526 N N . VAL A 1 197 ? -4.293 -2.603 -9.829 1.00 91.62 197 VAL A N 1
ATOM 1527 C CA . VAL A 1 197 ? -2.838 -2.825 -9.789 1.00 91.62 197 VAL A CA 1
ATOM 1528 C C . VAL A 1 197 ? -2.537 -3.958 -8.812 1.00 91.62 197 VAL A C 1
ATOM 1530 O O . VAL A 1 197 ? -2.982 -3.919 -7.671 1.00 91.62 197 VAL A O 1
ATOM 1533 N N . ILE A 1 198 ? -1.789 -4.976 -9.249 1.00 92.25 198 ILE A N 1
ATOM 1534 C CA . ILE A 1 198 ? -1.480 -6.171 -8.444 1.00 92.25 198 ILE A CA 1
ATOM 1535 C C . ILE A 1 198 ? -0.526 -5.859 -7.305 1.00 92.25 198 ILE A C 1
ATOM 1537 O O . ILE A 1 198 ? -0.643 -6.494 -6.278 1.00 92.25 198 ILE A O 1
ATOM 1541 N N . CYS A 1 199 ? 0.414 -4.935 -7.477 1.00 92.69 199 CYS A N 1
ATOM 1542 C CA . CYS A 1 199 ? 1.302 -4.497 -6.403 1.00 92.69 199 CYS A CA 1
ATOM 1543 C C . CYS A 1 199 ? 1.514 -2.981 -6.547 1.00 92.69 199 CYS A C 1
ATOM 1545 O O . CYS A 1 199 ? 2.443 -2.559 -7.247 1.00 92.69 199 CYS A O 1
ATOM 1547 N N . PRO A 1 200 ? 0.578 -2.167 -6.020 1.00 92.06 200 PRO A N 1
ATOM 1548 C CA . PRO A 1 200 ? 0.628 -0.716 -6.124 1.00 92.06 200 PRO A CA 1
ATOM 1549 C C . PRO A 1 200 ? 1.630 -0.104 -5.140 1.00 92.06 200 PRO A C 1
ATOM 1551 O O . PRO A 1 200 ? 1.923 -0.655 -4.079 1.00 92.06 200 PRO A O 1
ATOM 1554 N N . TYR A 1 201 ? 2.109 1.086 -5.484 1.00 88.62 201 TYR A N 1
ATOM 1555 C CA . TYR A 1 201 ? 2.927 1.939 -4.623 1.00 88.62 201 TYR A CA 1
ATOM 1556 C C . TYR A 1 201 ? 2.087 3.100 -4.072 1.00 88.62 201 TYR A C 1
ATOM 1558 O O . TYR A 1 201 ? 1.002 3.392 -4.582 1.00 88.62 201 TYR A O 1
ATOM 1566 N N . ASP A 1 202 ? 2.594 3.770 -3.037 1.00 88.50 202 ASP A N 1
ATOM 1567 C CA . ASP A 1 202 ? 1.979 4.993 -2.521 1.00 88.50 202 ASP A CA 1
ATOM 1568 C C . ASP A 1 202 ? 2.419 6.230 -3.327 1.00 88.50 202 ASP A C 1
ATOM 1570 O O . ASP A 1 202 ? 3.585 6.639 -3.303 1.00 88.50 202 ASP A O 1
ATOM 1574 N N . ILE A 1 203 ? 1.461 6.857 -4.014 1.00 82.44 203 ILE A N 1
ATOM 1575 C CA . ILE A 1 203 ? 1.656 8.113 -4.754 1.00 82.44 203 ILE A CA 1
ATOM 1576 C C . ILE A 1 203 ? 1.959 9.273 -3.798 1.00 82.44 203 ILE A C 1
ATOM 1578 O O . ILE A 1 203 ? 2.746 10.159 -4.137 1.00 82.44 203 ILE A O 1
ATOM 1582 N N . GLY A 1 204 ? 1.368 9.270 -2.598 1.00 81.06 204 GLY A N 1
ATOM 1583 C CA . GLY A 1 204 ? 1.615 10.290 -1.580 1.00 81.06 204 GLY A CA 1
ATOM 1584 C C . GLY A 1 204 ? 3.085 10.315 -1.171 1.00 81.06 204 GLY A C 1
ATOM 1585 O O . GLY A 1 204 ? 3.733 11.366 -1.220 1.00 81.06 204 GLY A O 1
ATOM 1586 N N . TYR A 1 205 ? 3.642 9.141 -0.867 1.00 82.94 205 TYR A N 1
ATOM 1587 C CA . TYR A 1 205 ? 5.067 8.969 -0.623 1.00 82.94 205 TYR A CA 1
ATOM 1588 C C . TYR A 1 205 ? 5.908 9.410 -1.820 1.00 82.94 205 TYR A C 1
ATOM 1590 O O . TYR A 1 205 ? 6.797 10.243 -1.639 1.00 82.94 205 TYR A O 1
ATOM 1598 N N . ALA A 1 206 ? 5.610 8.927 -3.031 1.00 84.00 206 ALA A N 1
ATOM 1599 C CA . ALA A 1 206 ? 6.359 9.284 -4.238 1.00 84.00 206 ALA A CA 1
ATOM 1600 C C . ALA A 1 206 ? 6.459 10.808 -4.419 1.00 84.00 206 ALA A C 1
ATOM 1602 O O . ALA A 1 206 ? 7.557 11.351 -4.567 1.00 84.00 206 ALA A O 1
ATOM 1603 N N . ASN A 1 207 ? 5.338 11.517 -4.274 1.00 79.81 207 ASN A N 1
ATOM 1604 C CA . ASN A 1 207 ? 5.296 12.974 -4.354 1.00 79.81 207 ASN A CA 1
ATOM 1605 C C . ASN A 1 207 ? 6.152 13.650 -3.272 1.00 79.81 207 ASN A C 1
ATOM 1607 O O . ASN A 1 207 ? 6.835 14.636 -3.558 1.00 79.81 207 ASN A O 1
ATOM 1611 N N . SER A 1 208 ? 6.181 13.108 -2.051 1.00 79.44 208 SER A N 1
ATOM 1612 C CA . SER A 1 208 ? 6.978 13.673 -0.953 1.00 79.44 208 SER A CA 1
ATOM 1613 C C . SER A 1 208 ? 8.487 13.619 -1.189 1.00 79.44 208 SER A C 1
ATOM 1615 O O . SER A 1 208 ? 9.211 14.545 -0.823 1.00 79.44 208 SER A O 1
ATOM 1617 N N . VAL A 1 209 ? 8.956 12.570 -1.869 1.00 84.38 209 VAL A N 1
ATOM 1618 C CA . VAL A 1 209 ? 10.360 12.408 -2.275 1.00 84.38 209 VAL A CA 1
ATOM 1619 C C . VAL A 1 209 ? 10.613 12.895 -3.707 1.00 84.38 209 VAL A C 1
ATOM 1621 O O . VAL A 1 209 ? 11.708 12.724 -4.244 1.00 84.38 209 VAL A O 1
ATOM 1624 N N . ARG A 1 210 ? 9.624 13.586 -4.296 1.00 86.88 210 ARG A N 1
ATOM 1625 C CA . ARG A 1 210 ? 9.656 14.223 -5.624 1.00 86.88 210 ARG A CA 1
ATOM 1626 C C . ARG A 1 210 ? 9.794 13.246 -6.791 1.00 86.88 210 ARG A C 1
ATOM 1628 O O . ARG A 1 210 ? 10.291 13.617 -7.850 1.00 86.88 210 ARG A O 1
ATOM 1635 N N . TYR A 1 211 ? 9.349 12.009 -6.612 1.00 89.00 211 TYR A N 1
ATOM 1636 C CA . TYR A 1 211 ? 9.155 11.058 -7.698 1.00 89.00 211 TYR A CA 1
ATOM 1637 C C . TYR A 1 211 ? 7.798 11.353 -8.332 1.00 89.00 211 TYR A C 1
ATOM 1639 O O . TYR A 1 211 ? 6.764 10.967 -7.798 1.00 89.00 211 TYR A O 1
ATOM 1647 N N . ASN A 1 212 ? 7.783 12.068 -9.456 1.00 90.31 212 ASN A N 1
ATOM 1648 C CA . ASN A 1 212 ? 6.538 12.241 -10.201 1.00 90.31 212 ASN A CA 1
ATOM 1649 C C . ASN A 1 212 ? 6.249 10.933 -10.951 1.00 90.31 212 ASN A C 1
ATOM 1651 O O . ASN A 1 212 ? 6.972 10.607 -11.892 1.00 90.31 212 ASN A O 1
ATOM 1655 N N . MET A 1 213 ? 5.266 10.163 -10.488 1.00 87.94 213 MET A N 1
ATOM 1656 C CA . MET A 1 213 ? 4.966 8.811 -10.968 1.00 87.94 213 MET A CA 1
ATOM 1657 C C . MET A 1 213 ? 3.531 8.712 -11.488 1.00 87.94 213 MET A C 1
ATOM 1659 O O . MET A 1 213 ? 2.631 9.342 -10.933 1.00 87.94 213 MET A O 1
ATOM 1663 N N . SER A 1 214 ? 3.315 7.901 -12.523 1.00 89.12 214 SER A N 1
ATOM 1664 C CA . SER A 1 214 ? 1.982 7.662 -13.080 1.00 89.12 214 SER A CA 1
ATOM 1665 C C . SER A 1 214 ? 1.098 6.842 -12.136 1.00 89.12 214 SER A C 1
ATOM 1667 O O . SER A 1 214 ? 1.567 5.901 -11.508 1.00 89.12 214 SER A O 1
ATOM 1669 N N . GLU A 1 215 ? -0.208 7.131 -12.076 1.00 84.06 215 GLU A N 1
ATOM 1670 C CA . GLU A 1 215 ? -1.140 6.416 -11.180 1.00 84.06 215 GLU A CA 1
ATOM 1671 C C . GLU A 1 215 ? -1.208 4.899 -11.421 1.00 84.06 215 GLU A C 1
ATOM 1673 O O . GLU A 1 215 ? -1.594 4.131 -10.536 1.00 84.06 215 GLU A O 1
ATOM 1678 N N . ASP A 1 216 ? -0.850 4.466 -12.630 1.00 87.00 216 ASP A N 1
ATOM 1679 C CA . ASP A 1 216 ? -0.786 3.066 -13.026 1.00 87.00 216 ASP A CA 1
ATOM 1680 C C . ASP A 1 216 ? 0.579 2.422 -12.754 1.00 87.00 216 ASP A C 1
ATOM 1682 O O . ASP A 1 216 ? 0.793 1.282 -13.166 1.00 87.00 216 ASP A O 1
ATOM 1686 N N . PHE A 1 217 ? 1.512 3.102 -12.086 1.00 90.88 217 PHE A N 1
ATOM 1687 C CA . PHE A 1 217 ? 2.804 2.508 -11.788 1.00 90.88 217 PHE A CA 1
ATOM 1688 C C . PHE A 1 217 ? 2.655 1.361 -10.770 1.00 90.88 217 PHE A C 1
ATOM 1690 O O . PHE A 1 217 ? 1.919 1.446 -9.787 1.00 90.88 217 PHE A O 1
ATOM 1697 N N . GLY A 1 218 ? 3.324 0.238 -11.027 1.00 92.88 218 GLY A N 1
ATOM 1698 C CA . GLY A 1 218 ? 3.258 -0.968 -10.199 1.00 92.88 218 GLY A CA 1
ATOM 1699 C C . GLY A 1 218 ? 3.277 -2.246 -11.032 1.00 92.88 218 GLY A C 1
ATOM 1700 O O . GLY A 1 218 ? 3.577 -2.225 -12.227 1.00 92.88 218 GLY A O 1
ATOM 1701 N N . ILE A 1 219 ? 2.970 -3.381 -10.401 1.00 94.75 219 ILE A N 1
ATOM 1702 C CA . ILE A 1 219 ? 2.888 -4.680 -11.091 1.00 94.75 219 ILE A CA 1
ATOM 1703 C C . ILE A 1 219 ? 1.460 -4.915 -11.593 1.00 94.75 219 ILE A C 1
ATOM 1705 O O . ILE A 1 219 ? 0.497 -4.728 -10.851 1.00 94.75 219 ILE A O 1
ATOM 1709 N N . HIS A 1 220 ? 1.328 -5.366 -12.839 1.00 93.94 220 HIS A N 1
ATOM 1710 C CA . HIS A 1 220 ? 0.064 -5.651 -13.526 1.00 93.94 220 HIS A CA 1
ATOM 1711 C C . HIS A 1 220 ? 0.066 -7.052 -14.116 1.00 93.94 220 HIS A C 1
ATOM 1713 O O . HIS A 1 220 ? 1.116 -7.533 -14.523 1.00 93.94 220 HIS A O 1
ATOM 1719 N N . LEU A 1 221 ? -1.109 -7.671 -14.242 1.00 90.44 221 LEU A N 1
ATOM 1720 C CA . LEU A 1 221 ? -1.287 -8.888 -15.035 1.00 90.44 221 LEU A CA 1
ATOM 1721 C C . LEU A 1 221 ? -1.753 -8.505 -16.448 1.00 90.44 221 LEU A C 1
ATOM 1723 O O . LEU A 1 221 ? -2.900 -8.106 -16.639 1.00 90.44 221 LEU A O 1
ATOM 1727 N N . ILE A 1 222 ? -0.870 -8.618 -17.440 1.00 90.56 222 ILE A N 1
ATOM 1728 C CA . ILE A 1 222 ? -1.112 -8.221 -18.834 1.00 90.56 222 ILE A CA 1
ATOM 1729 C C . ILE A 1 222 ? -0.851 -9.425 -19.732 1.00 90.56 222 ILE A C 1
ATOM 1731 O O . ILE A 1 222 ? 0.254 -9.958 -19.762 1.00 90.56 222 ILE A O 1
ATOM 1735 N N . GLY A 1 223 ? -1.874 -9.880 -20.460 1.00 87.31 223 GLY A N 1
ATOM 1736 C CA . GLY A 1 223 ? -1.733 -11.024 -21.371 1.00 87.31 223 GLY A CA 1
ATOM 1737 C C . GLY A 1 223 ? -1.246 -12.306 -20.680 1.00 87.31 223 GLY A C 1
ATOM 1738 O O . GLY A 1 223 ? -0.478 -13.060 -21.268 1.00 87.31 223 GLY A O 1
ATOM 1739 N N . GLY A 1 224 ? -1.646 -12.527 -19.421 1.00 88.31 224 GLY A N 1
ATOM 1740 C CA . GLY A 1 224 ? -1.219 -13.680 -18.617 1.00 88.31 224 GLY A CA 1
ATOM 1741 C C . GLY A 1 224 ? 0.180 -13.559 -18.007 1.00 88.31 224 GLY A C 1
ATOM 1742 O O . GLY A 1 224 ? 0.667 -14.532 -17.441 1.00 88.31 224 GLY A O 1
ATOM 1743 N N . LYS A 1 225 ? 0.821 -12.389 -18.108 1.00 92.50 225 LYS A N 1
ATOM 1744 C CA . LYS A 1 225 ? 2.151 -12.128 -17.556 1.00 92.50 225 LYS A CA 1
ATOM 1745 C C . LYS A 1 225 ? 2.132 -10.984 -16.552 1.00 92.50 225 LYS A C 1
ATOM 1747 O O . LYS A 1 225 ? 1.500 -9.957 -16.790 1.00 92.50 225 LYS A O 1
ATOM 1752 N N . TYR A 1 226 ? 2.857 -11.140 -15.455 1.00 94.88 226 TYR A N 1
ATOM 1753 C CA . TYR A 1 226 ? 3.124 -10.079 -14.498 1.00 94.88 226 TYR A CA 1
ATOM 1754 C C . TYR A 1 226 ? 4.200 -9.144 -15.042 1.00 94.88 226 TYR A C 1
ATOM 1756 O O . TYR A 1 226 ? 5.319 -9.574 -15.328 1.00 94.88 226 TYR A O 1
ATOM 1764 N N . ILE A 1 227 ? 3.837 -7.873 -15.197 1.00 95.06 227 ILE A N 1
ATOM 1765 C CA . ILE A 1 227 ? 4.667 -6.806 -15.753 1.00 95.06 227 ILE A CA 1
ATOM 1766 C C . ILE A 1 227 ? 4.739 -5.663 -14.739 1.00 95.06 227 ILE A C 1
ATOM 1768 O O . ILE A 1 227 ? 3.708 -5.108 -14.360 1.00 95.06 227 ILE A O 1
ATOM 1772 N N . LEU A 1 228 ? 5.948 -5.269 -14.340 1.00 94.88 228 LEU A N 1
ATOM 1773 C CA . LEU A 1 228 ? 6.195 -3.985 -13.691 1.00 94.88 228 LEU A CA 1
ATOM 1774 C C . LEU A 1 228 ? 6.157 -2.892 -14.764 1.00 94.88 228 LEU A C 1
ATOM 1776 O O . LEU A 1 228 ? 6.991 -2.885 -15.673 1.00 94.88 228 LEU A O 1
ATOM 1780 N N . LYS A 1 229 ? 5.187 -1.982 -14.676 1.00 93.69 229 LYS A N 1
ATOM 1781 C CA . LYS A 1 229 ? 5.010 -0.892 -15.643 1.00 93.69 229 LYS A CA 1
ATOM 1782 C C . LYS A 1 229 ? 4.666 0.434 -14.974 1.00 93.69 229 LYS A C 1
ATOM 1784 O O . LYS A 1 229 ? 4.292 0.449 -13.808 1.00 93.69 229 LYS A O 1
ATOM 1789 N N . GLY A 1 230 ? 4.773 1.515 -15.743 1.00 91.62 230 GLY A N 1
ATOM 1790 C CA . GLY A 1 230 ? 4.392 2.881 -15.372 1.00 91.62 230 GLY A CA 1
ATOM 1791 C C . GLY A 1 230 ? 5.417 3.897 -15.873 1.00 91.62 230 GLY A C 1
ATOM 1792 O O . GLY A 1 230 ? 6.397 3.523 -16.521 1.00 91.62 230 GLY A O 1
ATOM 1793 N N . SER A 1 231 ? 5.222 5.176 -15.560 1.00 91.94 231 SER A N 1
ATOM 1794 C CA . SER A 1 231 ? 6.229 6.213 -15.789 1.00 91.94 231 SER A CA 1
ATOM 1795 C C . SER A 1 231 ? 6.687 6.857 -14.488 1.00 91.94 231 SER A C 1
ATOM 1797 O O . SER A 1 231 ? 5.959 6.905 -13.495 1.00 91.94 231 SER A O 1
ATOM 1799 N N . ILE A 1 232 ? 7.941 7.307 -14.480 1.00 92.69 232 ILE A N 1
ATOM 1800 C CA . ILE A 1 232 ? 8.545 7.994 -13.343 1.00 92.69 232 ILE A CA 1
ATOM 1801 C C . ILE A 1 232 ? 9.513 9.082 -13.802 1.00 92.69 232 ILE A C 1
ATOM 1803 O O . ILE A 1 232 ? 10.393 8.851 -14.630 1.00 92.69 232 ILE A O 1
ATOM 1807 N N . THR A 1 233 ? 9.391 10.268 -13.213 1.00 94.19 233 THR A N 1
ATOM 1808 C CA . THR A 1 233 ? 10.357 11.363 -13.331 1.00 94.19 233 THR A CA 1
ATOM 1809 C C . THR A 1 233 ? 11.002 11.614 -11.969 1.00 94.19 233 THR A C 1
ATOM 1811 O O . THR A 1 233 ? 10.422 12.317 -11.137 1.00 94.19 233 THR A O 1
ATOM 1814 N N . PRO A 1 234 ? 12.174 11.015 -11.697 1.00 93.75 234 PRO A N 1
ATOM 1815 C CA . PRO A 1 234 ? 12.848 11.153 -10.413 1.00 93.75 234 PRO A CA 1
ATOM 1816 C C . PRO A 1 234 ? 13.866 12.303 -10.412 1.00 93.75 234 PRO A C 1
ATOM 1818 O O . PRO A 1 234 ? 14.433 12.620 -11.456 1.00 93.75 234 PRO A O 1
ATOM 1821 N N . PRO A 1 235 ? 14.193 12.896 -9.251 1.00 92.38 235 PRO A N 1
ATOM 1822 C CA . PRO A 1 235 ? 15.242 13.911 -9.150 1.00 92.38 235 PRO A CA 1
ATOM 1823 C C . PRO A 1 235 ? 16.654 13.313 -9.272 1.00 92.38 235 PRO A C 1
ATOM 1825 O O . PRO A 1 235 ? 17.600 14.034 -9.577 1.00 92.38 235 PRO A O 1
ATOM 1828 N N . ASN A 1 236 ? 16.788 12.002 -9.043 1.00 92.88 236 ASN A N 1
ATOM 1829 C CA . ASN A 1 236 ? 18.042 11.250 -9.012 1.00 92.88 236 ASN A CA 1
ATOM 1830 C C . ASN A 1 236 ? 17.950 10.012 -9.915 1.00 92.88 236 ASN A C 1
ATOM 1832 O O . ASN A 1 236 ? 16.872 9.629 -10.35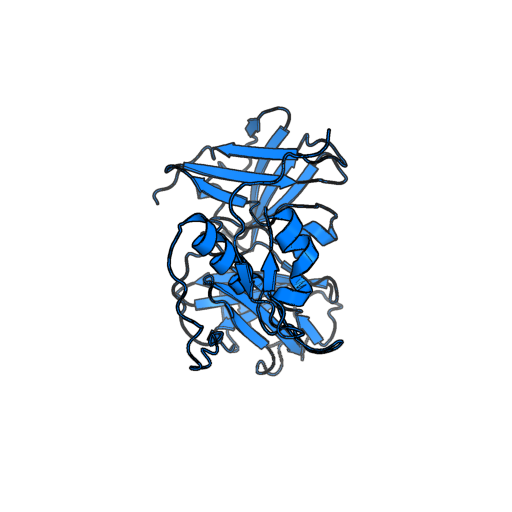5 1.00 92.88 236 ASN A O 1
ATOM 1836 N N . THR A 1 237 ? 19.080 9.348 -10.146 1.00 92.50 237 THR A N 1
ATOM 1837 C CA . THR A 1 237 ? 19.162 8.131 -10.974 1.00 92.50 237 THR A CA 1
ATOM 1838 C C . THR A 1 237 ? 18.674 6.862 -10.270 1.00 92.50 237 THR A C 1
ATOM 1840 O O . THR A 1 237 ? 18.577 5.809 -10.902 1.00 92.50 237 THR A O 1
ATOM 1843 N N . THR A 1 238 ? 18.375 6.956 -8.975 1.00 92.06 238 THR A N 1
ATOM 1844 C CA . THR A 1 238 ? 17.884 5.857 -8.145 1.00 92.06 238 THR A CA 1
ATOM 1845 C C . THR A 1 238 ? 16.563 6.237 -7.504 1.00 92.06 238 THR A C 1
ATOM 1847 O O . THR A 1 238 ? 16.410 7.332 -6.953 1.00 92.06 238 THR A O 1
ATOM 1850 N N . VAL A 1 239 ? 15.631 5.294 -7.546 1.00 91.19 239 VAL A N 1
ATOM 1851 C CA . VAL A 1 239 ? 14.309 5.380 -6.935 1.00 91.19 239 VAL A CA 1
ATOM 1852 C C . VAL A 1 239 ? 14.093 4.135 -6.097 1.00 91.19 239 VAL A C 1
ATOM 1854 O O . VAL A 1 239 ? 14.370 3.033 -6.561 1.00 91.19 239 VAL A O 1
ATOM 1857 N N . ASN A 1 240 ? 13.536 4.314 -4.901 1.00 89.69 240 ASN A N 1
ATOM 1858 C CA . ASN A 1 240 ? 13.059 3.221 -4.061 1.00 89.69 240 ASN A CA 1
ATOM 1859 C C . ASN A 1 240 ? 11.583 3.446 -3.742 1.00 89.69 240 ASN A C 1
ATOM 1861 O O . ASN A 1 240 ? 11.200 4.553 -3.365 1.00 89.69 240 ASN A O 1
ATOM 1865 N N . PHE A 1 241 ? 10.765 2.408 -3.855 1.00 88.12 241 PHE A N 1
ATOM 1866 C CA . PHE A 1 241 ? 9.371 2.458 -3.425 1.00 88.12 241 PHE A CA 1
ATOM 1867 C C . PHE A 1 241 ? 9.018 1.222 -2.615 1.00 88.12 241 PHE A C 1
ATOM 1869 O O . PHE A 1 241 ? 9.426 0.104 -2.934 1.00 88.12 241 PHE A O 1
ATOM 1876 N N . TYR A 1 242 ? 8.257 1.459 -1.552 1.00 89.81 242 TYR A N 1
ATOM 1877 C CA . TYR A 1 242 ? 7.748 0.425 -0.671 1.00 89.81 242 TYR A CA 1
ATOM 1878 C C . TYR A 1 242 ? 6.503 -0.205 -1.277 1.00 89.81 242 TYR A C 1
ATOM 1880 O O . TYR A 1 242 ? 5.640 0.487 -1.820 1.00 89.81 242 TYR A O 1
ATOM 1888 N N . VAL A 1 243 ? 6.400 -1.518 -1.148 1.00 90.06 243 VAL A N 1
ATOM 1889 C CA . VAL A 1 243 ? 5.271 -2.304 -1.625 1.00 90.06 243 VAL A CA 1
ATOM 1890 C C . VAL A 1 243 ? 4.785 -3.245 -0.536 1.00 90.06 243 VAL A C 1
ATOM 1892 O O . VAL A 1 243 ? 5.562 -3.717 0.296 1.00 90.06 243 VAL A O 1
ATOM 1895 N N . ASN A 1 244 ? 3.486 -3.522 -0.563 1.00 88.06 244 ASN A N 1
ATOM 1896 C CA . ASN A 1 244 ? 2.797 -4.334 0.434 1.00 88.06 244 ASN A CA 1
ATOM 1897 C C . ASN A 1 244 ? 2.351 -5.690 -0.138 1.00 88.06 244 ASN A C 1
ATOM 1899 O O . ASN A 1 244 ? 1.299 -6.227 0.194 1.00 88.06 244 ASN A O 1
ATOM 1903 N N . CYS A 1 245 ? 3.149 -6.225 -1.060 1.00 85.69 245 CYS A N 1
ATOM 1904 C CA . CYS A 1 245 ? 2.973 -7.554 -1.624 1.00 85.69 245 CYS A CA 1
ATOM 1905 C C . CYS A 1 245 ? 4.178 -8.431 -1.258 1.00 85.69 245 CYS A C 1
ATOM 1907 O O . CYS A 1 245 ? 5.273 -7.924 -0.993 1.00 85.69 245 CYS A O 1
ATOM 1909 N N . ASN A 1 246 ? 4.002 -9.756 -1.264 1.00 86.75 246 ASN A N 1
ATOM 1910 C CA . ASN A 1 246 ? 5.125 -10.678 -1.128 1.00 86.75 246 ASN A CA 1
ATOM 1911 C C . ASN A 1 246 ? 5.990 -10.603 -2.394 1.00 86.75 246 ASN A C 1
ATOM 1913 O O . ASN A 1 246 ? 5.751 -11.313 -3.365 1.00 86.75 246 ASN A O 1
ATOM 1917 N N . ILE A 1 247 ? 6.990 -9.717 -2.402 1.00 88.69 247 ILE A N 1
ATOM 1918 C CA . ILE A 1 247 ? 7.753 -9.405 -3.620 1.00 88.69 247 ILE A CA 1
ATOM 1919 C C . ILE A 1 247 ? 8.470 -10.627 -4.216 1.00 88.69 247 ILE A C 1
ATOM 1921 O O . ILE A 1 247 ? 8.756 -10.668 -5.411 1.00 88.69 247 ILE A O 1
ATOM 1925 N N . GLU A 1 248 ? 8.713 -11.647 -3.390 1.00 88.94 248 GLU A N 1
ATOM 1926 C CA . GLU A 1 248 ? 9.298 -12.927 -3.790 1.00 88.94 248 GLU A CA 1
ATOM 1927 C C . GLU A 1 248 ? 8.420 -13.752 -4.735 1.00 88.94 248 GLU A C 1
ATOM 1929 O O . GLU A 1 248 ? 8.943 -14.645 -5.412 1.00 88.94 248 GLU A O 1
ATOM 1934 N N . ASP A 1 249 ? 7.125 -13.442 -4.815 1.00 90.12 249 ASP A N 1
ATOM 1935 C CA . ASP A 1 249 ? 6.218 -14.017 -5.806 1.00 90.12 249 ASP A CA 1
ATOM 1936 C C . ASP A 1 249 ? 6.628 -13.586 -7.222 1.00 90.12 249 ASP A C 1
ATOM 1938 O O . ASP A 1 249 ? 6.477 -14.357 -8.164 1.00 90.12 249 ASP A O 1
ATOM 1942 N N . PHE A 1 250 ? 7.211 -12.389 -7.371 1.00 93.00 250 PHE A N 1
ATOM 1943 C CA . PHE A 1 250 ? 7.569 -11.794 -8.663 1.00 93.00 250 PHE A CA 1
ATOM 1944 C C . PHE A 1 250 ? 9.079 -11.759 -8.925 1.00 93.00 250 PHE A C 1
ATOM 1946 O O . PHE A 1 250 ? 9.494 -11.834 -10.080 1.00 93.00 250 PHE A O 1
ATOM 1953 N N . PHE A 1 251 ? 9.908 -11.680 -7.878 1.00 93.12 251 PHE A N 1
ATOM 1954 C CA . PHE A 1 251 ? 11.365 -11.532 -7.973 1.00 93.12 251 PHE A CA 1
ATOM 1955 C C . PHE A 1 251 ? 12.116 -12.531 -7.076 1.00 93.12 251 PHE A C 1
ATOM 1957 O O . PHE A 1 251 ? 11.590 -13.079 -6.110 1.00 93.12 251 PHE A O 1
ATOM 1964 N N . GLU A 1 252 ? 13.377 -12.825 -7.391 1.00 90.75 252 GLU A N 1
ATOM 1965 C CA . GLU A 1 252 ? 14.307 -13.426 -6.417 1.00 90.75 252 GLU A CA 1
ATOM 1966 C C . GLU A 1 252 ? 14.829 -12.345 -5.458 1.00 90.75 252 GLU A C 1
ATOM 1968 O O . GLU A 1 252 ? 15.306 -11.302 -5.907 1.00 90.75 252 GLU A O 1
ATOM 1973 N N . ASN A 1 253 ? 14.756 -12.597 -4.146 1.00 86.88 253 ASN A N 1
ATOM 1974 C CA . ASN A 1 253 ? 15.173 -11.636 -3.126 1.00 86.88 253 ASN A CA 1
ATOM 1975 C C . ASN A 1 253 ? 16.662 -11.269 -3.273 1.00 86.88 253 ASN A C 1
ATOM 1977 O O . ASN A 1 253 ? 17.516 -12.143 -3.418 1.00 86.88 253 ASN A O 1
ATOM 1981 N N . GLY A 1 254 ? 16.971 -9.972 -3.245 1.00 84.94 254 GLY A N 1
ATOM 1982 C CA . GLY A 1 254 ? 18.327 -9.428 -3.344 1.00 84.94 254 GLY A CA 1
ATOM 1983 C C . GLY A 1 254 ? 18.950 -9.436 -4.745 1.00 84.94 254 GLY A C 1
ATOM 1984 O O . GLY A 1 254 ? 19.966 -8.767 -4.941 1.00 84.94 254 GLY A O 1
ATOM 1985 N N . LYS A 1 255 ? 18.359 -10.128 -5.730 1.00 89.56 255 LYS A N 1
ATOM 1986 C CA . LYS A 1 255 ? 18.900 -10.220 -7.095 1.00 89.56 255 LYS A CA 1
ATOM 1987 C C . LYS A 1 255 ? 18.625 -8.949 -7.900 1.00 89.56 255 LYS A C 1
ATOM 1989 O O . LYS A 1 255 ? 17.513 -8.424 -7.879 1.00 89.56 255 LYS A O 1
ATOM 1994 N N . GLY A 1 256 ? 19.646 -8.477 -8.615 1.00 92.19 256 GLY A N 1
ATOM 1995 C CA . GLY A 1 256 ? 19.543 -7.383 -9.579 1.00 92.19 256 GLY A CA 1
ATOM 1996 C C . GLY A 1 256 ? 19.218 -7.895 -10.984 1.00 92.19 256 GLY A C 1
ATOM 1997 O O . GLY A 1 256 ? 19.797 -8.884 -11.431 1.00 92.19 256 GLY A O 1
ATOM 1998 N N . TYR A 1 257 ? 18.314 -7.211 -11.680 1.00 93.62 257 TYR A N 1
ATOM 1999 C CA . TYR A 1 257 ? 17.910 -7.497 -13.056 1.00 93.62 257 TYR A CA 1
ATOM 2000 C C . TYR A 1 257 ? 18.203 -6.282 -13.926 1.00 93.62 257 TYR A C 1
ATOM 2002 O O . TYR A 1 257 ? 17.613 -5.222 -13.725 1.00 93.62 257 TYR A O 1
ATOM 2010 N N . GLU A 1 258 ? 19.120 -6.423 -14.877 1.00 91.75 258 GLU A N 1
ATOM 2011 C CA . GLU A 1 258 ? 19.436 -5.366 -15.837 1.00 91.75 258 GLU A CA 1
ATOM 2012 C C . GLU A 1 258 ? 18.419 -5.346 -16.979 1.00 91.75 258 GLU A C 1
ATOM 2014 O O . GLU A 1 258 ? 18.077 -6.383 -17.550 1.00 91.75 258 GLU A O 1
ATOM 2019 N N . TYR A 1 259 ? 17.944 -4.156 -17.333 1.00 86.06 259 TYR A N 1
ATOM 2020 C CA . TYR A 1 259 ? 17.035 -3.950 -18.448 1.00 86.06 259 TYR A CA 1
ATOM 2021 C C . TYR A 1 259 ? 17.169 -2.533 -18.998 1.00 86.06 259 TYR A C 1
ATOM 2023 O O . TYR A 1 259 ? 17.016 -1.562 -18.268 1.00 86.06 259 TYR A O 1
ATOM 2031 N N . SER A 1 260 ? 17.416 -2.408 -20.303 1.00 80.50 260 SER A N 1
ATOM 2032 C CA . SER A 1 260 ? 17.362 -1.130 -21.036 1.00 80.50 260 SER A CA 1
ATOM 2033 C C . SER A 1 260 ? 18.063 0.054 -20.342 1.00 80.50 260 SER A C 1
ATOM 2035 O O . SER A 1 260 ? 17.546 1.168 -20.329 1.00 80.50 260 SER A O 1
ATOM 2037 N N . GLY A 1 261 ? 19.245 -0.182 -19.763 1.00 84.56 261 GLY A N 1
ATOM 2038 C CA . GLY A 1 261 ? 20.058 0.855 -19.114 1.00 84.56 261 GLY A CA 1
ATOM 2039 C C . GLY A 1 261 ? 19.746 1.118 -17.637 1.00 84.56 261 GLY A C 1
ATOM 2040 O O . GLY A 1 261 ? 20.430 1.938 -17.030 1.00 84.56 261 GLY A O 1
ATOM 2041 N N . TYR A 1 262 ? 18.781 0.411 -17.045 1.00 91.38 262 TYR A N 1
ATOM 2042 C CA . TYR A 1 262 ? 18.506 0.442 -15.611 1.00 91.38 262 TYR A CA 1
ATOM 2043 C C . TYR A 1 262 ? 18.587 -0.954 -14.980 1.00 91.38 262 TYR A C 1
ATOM 2045 O O . TYR A 1 262 ? 18.546 -1.978 -15.661 1.00 91.38 262 TYR A O 1
ATOM 2053 N N . THR A 1 263 ? 18.701 -1.001 -13.657 1.00 93.88 263 THR A N 1
ATOM 2054 C CA . THR A 1 263 ? 18.713 -2.236 -12.870 1.00 93.88 263 THR A CA 1
ATOM 2055 C C . THR A 1 263 ? 17.577 -2.207 -11.863 1.00 93.88 263 THR A C 1
ATOM 2057 O O . THR A 1 263 ? 17.446 -1.243 -11.109 1.00 93.88 263 THR A O 1
ATOM 2060 N N . ILE A 1 264 ? 16.785 -3.275 -11.822 1.00 94.38 264 ILE A N 1
ATOM 2061 C CA . ILE A 1 264 ? 15.750 -3.492 -10.811 1.00 94.38 264 ILE A CA 1
ATOM 2062 C C . ILE A 1 264 ? 16.310 -4.423 -9.744 1.00 94.38 264 ILE A C 1
ATOM 2064 O O . ILE A 1 264 ? 16.805 -5.500 -10.066 1.00 94.38 264 ILE A O 1
ATOM 2068 N N . GLN A 1 265 ? 16.215 -4.035 -8.480 1.00 92.50 265 GLN A N 1
ATOM 2069 C CA . GLN A 1 265 ? 16.559 -4.883 -7.346 1.00 92.50 265 GLN A CA 1
ATOM 2070 C C . GLN A 1 265 ? 15.416 -4.865 -6.341 1.00 92.50 265 GLN A C 1
ATOM 2072 O O . GLN A 1 265 ? 14.780 -3.837 -6.132 1.00 92.50 265 GLN A O 1
ATOM 2077 N N . THR A 1 266 ? 15.159 -5.999 -5.701 1.00 89.94 266 THR A N 1
ATOM 2078 C CA . THR A 1 266 ? 14.120 -6.102 -4.674 1.00 89.94 266 THR A CA 1
ATOM 2079 C C . THR A 1 266 ? 14.713 -6.579 -3.371 1.00 89.94 266 THR A C 1
ATOM 2081 O O . THR A 1 266 ? 15.529 -7.504 -3.373 1.00 89.94 266 THR A O 1
ATOM 2084 N N . VAL A 1 267 ? 14.258 -6.004 -2.266 1.00 84.44 267 VAL A N 1
ATOM 2085 C CA . VAL A 1 267 ? 14.601 -6.486 -0.930 1.00 84.44 267 VAL A CA 1
ATOM 2086 C C . VAL A 1 267 ? 13.323 -6.703 -0.148 1.00 84.44 267 VAL A C 1
ATOM 2088 O O . VAL A 1 267 ? 12.465 -5.825 -0.042 1.00 84.44 267 VAL A O 1
ATOM 2091 N N . ASN A 1 268 ? 13.213 -7.904 0.399 1.00 81.38 268 ASN A N 1
ATOM 2092 C CA . ASN A 1 268 ? 12.127 -8.287 1.275 1.00 81.38 268 ASN A CA 1
ATOM 2093 C C . ASN A 1 268 ? 12.479 -7.907 2.722 1.00 81.38 268 ASN A C 1
ATOM 2095 O O . ASN A 1 268 ? 13.474 -8.400 3.253 1.00 81.38 268 ASN A O 1
ATOM 2099 N N . GLN A 1 269 ? 11.687 -7.040 3.357 1.00 74.50 269 GLN A N 1
ATOM 2100 C CA . GLN A 1 269 ? 11.835 -6.671 4.770 1.00 74.50 269 GLN A CA 1
ATOM 2101 C C . GLN A 1 269 ? 10.609 -7.150 5.555 1.00 74.50 269 GLN A C 1
ATOM 2103 O O . GLN A 1 269 ? 9.794 -6.369 6.055 1.00 74.50 269 GLN A O 1
ATOM 2108 N N . ARG A 1 270 ? 10.459 -8.479 5.641 1.00 67.94 270 ARG A N 1
ATOM 2109 C CA . ARG A 1 270 ? 9.372 -9.093 6.416 1.00 67.94 270 ARG A CA 1
ATOM 2110 C C . ARG A 1 270 ? 9.458 -8.675 7.890 1.00 67.94 270 ARG A C 1
ATOM 2112 O O . ARG A 1 270 ? 10.564 -8.564 8.417 1.00 67.94 270 ARG A O 1
ATOM 2119 N N . PRO A 1 271 ? 8.316 -8.438 8.559 1.00 61.28 271 PRO A N 1
ATOM 2120 C CA . PRO A 1 271 ? 6.928 -8.561 8.109 1.00 61.28 271 PRO A CA 1
ATOM 2121 C C . PRO A 1 271 ? 6.331 -7.245 7.589 1.00 61.28 271 PRO A C 1
ATOM 2123 O O . PRO A 1 271 ? 5.141 -7.205 7.299 1.00 61.28 271 PRO A O 1
ATOM 2126 N N . LEU A 1 272 ? 7.106 -6.158 7.551 1.00 62.34 272 LEU A N 1
ATOM 2127 C CA . LEU A 1 272 ? 6.555 -4.806 7.460 1.00 62.34 272 LEU A CA 1
ATOM 2128 C C . LEU A 1 272 ? 6.228 -4.414 6.019 1.00 62.34 272 LEU A C 1
ATOM 2130 O O . LEU A 1 272 ? 5.139 -3.919 5.751 1.00 62.34 272 LEU A O 1
ATOM 2134 N N . TYR A 1 273 ? 7.167 -4.614 5.098 1.00 72.00 273 TYR A N 1
ATOM 2135 C CA . TYR A 1 273 ? 7.013 -4.261 3.687 1.00 72.00 273 TYR A CA 1
ATOM 2136 C C . TYR A 1 273 ? 8.186 -4.823 2.876 1.00 72.00 273 TYR A C 1
ATOM 2138 O O . TYR A 1 273 ? 9.211 -5.237 3.414 1.00 72.00 273 TYR A O 1
ATOM 2146 N N . ALA A 1 274 ? 8.068 -4.817 1.556 1.00 85.69 274 ALA A N 1
ATOM 2147 C CA . ALA A 1 274 ? 9.214 -4.970 0.668 1.00 85.69 274 ALA A CA 1
ATOM 2148 C C . ALA A 1 274 ? 9.506 -3.634 -0.017 1.00 85.69 274 ALA A C 1
ATOM 2150 O O . ALA A 1 274 ? 8.674 -2.727 0.000 1.00 85.69 274 ALA A O 1
ATOM 2151 N N . TYR A 1 275 ? 10.674 -3.497 -0.637 1.00 88.12 275 TYR A N 1
ATOM 2152 C CA . TYR A 1 275 ? 10.907 -2.389 -1.557 1.00 88.12 275 TYR A CA 1
ATOM 2153 C C . TYR A 1 275 ? 11.477 -2.869 -2.884 1.00 88.12 275 TYR A C 1
ATOM 2155 O O . TYR A 1 275 ? 12.204 -3.866 -2.961 1.00 88.12 275 TYR A O 1
ATOM 2163 N N . ILE A 1 276 ? 11.135 -2.126 -3.931 1.00 91.44 276 ILE A N 1
ATOM 2164 C CA . ILE A 1 276 ? 11.721 -2.244 -5.260 1.00 91.44 276 ILE A CA 1
ATOM 2165 C C . ILE A 1 276 ? 12.590 -1.003 -5.470 1.00 91.44 276 ILE A C 1
ATOM 2167 O O . ILE A 1 276 ? 12.132 0.131 -5.317 1.00 91.44 276 ILE A O 1
ATOM 2171 N N . ALA A 1 277 ? 13.854 -1.236 -5.800 1.00 92.44 277 ALA A N 1
ATOM 2172 C CA . ALA A 1 277 ? 14.819 -0.227 -6.189 1.00 92.44 277 ALA A CA 1
ATOM 2173 C C . ALA A 1 277 ? 15.014 -0.270 -7.704 1.00 92.44 277 ALA A C 1
ATOM 2175 O O . ALA A 1 277 ? 15.246 -1.340 -8.272 1.00 92.44 277 ALA A O 1
ATOM 2176 N N . ILE A 1 278 ? 14.962 0.889 -8.354 1.00 94.31 278 ILE A N 1
ATOM 2177 C CA . ILE A 1 278 ? 15.310 1.044 -9.767 1.00 94.31 278 ILE A CA 1
ATOM 2178 C C . ILE A 1 278 ? 16.486 2.013 -9.854 1.00 94.31 278 ILE A C 1
ATOM 2180 O O . ILE A 1 278 ? 16.376 3.170 -9.449 1.00 94.31 278 ILE A O 1
ATOM 2184 N N . ASN A 1 279 ? 17.617 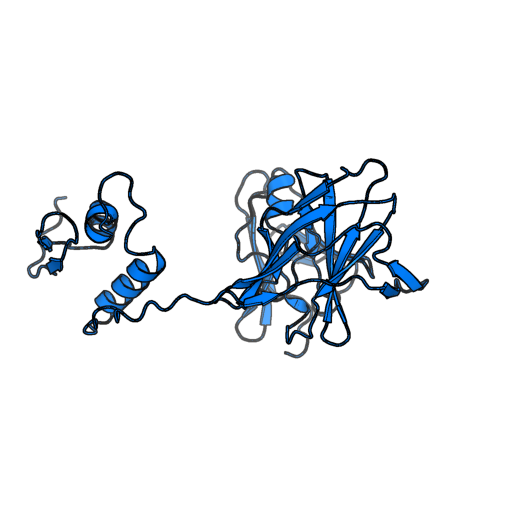1.526 -10.360 1.00 94.19 279 ASN A N 1
ATOM 2185 C CA . ASN A 1 279 ? 18.874 2.262 -10.494 1.00 94.19 279 ASN A CA 1
ATOM 2186 C C . ASN A 1 279 ? 19.196 2.510 -11.967 1.00 94.19 279 ASN A C 1
ATOM 2188 O O . ASN A 1 279 ? 18.908 1.657 -12.794 1.00 94.19 279 ASN A O 1
ATOM 2192 N N . GLY A 1 280 ? 19.848 3.625 -12.294 1.00 92.88 280 GLY A N 1
ATOM 2193 C CA . GLY A 1 280 ? 20.241 3.946 -13.675 1.00 92.88 280 GLY A CA 1
ATOM 2194 C C . GLY A 1 280 ? 19.178 4.711 -14.470 1.00 92.88 280 GLY A C 1
ATOM 2195 O O . GLY A 1 280 ? 19.269 4.804 -15.690 1.00 92.88 280 GLY A O 1
ATOM 2196 N N . LEU A 1 281 ? 18.183 5.287 -13.790 1.00 94.00 281 LEU A N 1
ATOM 2197 C CA . LEU A 1 281 ? 17.193 6.167 -14.410 1.00 94.00 281 LEU A CA 1
ATOM 2198 C C . LEU A 1 281 ? 17.815 7.503 -14.823 1.00 94.00 281 LEU A C 1
ATOM 2200 O O . LEU A 1 281 ? 18.806 7.958 -14.247 1.00 94.00 281 LEU A O 1
ATOM 2204 N N . ILE A 1 282 ? 17.196 8.180 -15.787 1.00 93.81 282 ILE A N 1
ATOM 2205 C CA . ILE A 1 282 ? 17.589 9.531 -16.176 1.00 93.81 282 ILE A CA 1
ATOM 2206 C C . ILE A 1 282 ? 16.917 10.529 -15.231 1.00 93.81 282 ILE A C 1
ATOM 2208 O O . ILE A 1 282 ? 15.692 10.657 -15.210 1.00 93.81 282 ILE A O 1
ATOM 2212 N N . ALA A 1 283 ? 17.728 11.256 -14.465 1.00 94.56 283 ALA A N 1
ATOM 2213 C CA . ALA A 1 283 ? 17.251 12.282 -13.546 1.00 94.56 283 ALA A CA 1
ATOM 2214 C C . ALA A 1 283 ? 16.519 13.421 -14.279 1.00 94.56 283 ALA A C 1
ATOM 2216 O O . ALA A 1 283 ? 16.948 13.878 -15.342 1.00 94.56 283 ALA A O 1
ATOM 2217 N N . ASN A 1 284 ? 15.442 13.915 -13.668 1.00 94.19 284 ASN A N 1
ATOM 2218 C CA . ASN A 1 284 ? 14.595 15.019 -14.129 1.00 94.19 284 ASN A CA 1
ATOM 2219 C C . ASN A 1 284 ? 14.013 14.823 -15.540 1.00 94.19 284 ASN A C 1
ATOM 2221 O O . ASN A 1 284 ? 13.670 15.795 -16.214 1.00 94.19 284 ASN A O 1
ATOM 2225 N N . LYS A 1 285 ? 13.907 13.571 -15.994 1.00 93.69 285 LYS A N 1
ATOM 2226 C CA . LYS A 1 285 ? 13.211 13.187 -17.222 1.00 93.69 285 LYS A CA 1
ATOM 2227 C C . LYS A 1 285 ? 12.248 12.051 -16.935 1.00 93.69 285 LYS A C 1
ATOM 2229 O O . LYS A 1 285 ? 12.468 11.274 -16.010 1.00 93.69 285 LYS A O 1
ATOM 2234 N N . GLU A 1 286 ? 11.210 11.953 -17.753 1.00 94.25 286 GLU A N 1
ATOM 2235 C CA . GLU A 1 286 ? 10.313 10.810 -17.707 1.00 94.25 286 GLU A CA 1
ATOM 2236 C C . GLU A 1 286 ? 11.048 9.547 -18.169 1.00 94.25 286 GLU A C 1
ATOM 2238 O O . GLU A 1 286 ? 11.669 9.515 -19.234 1.00 94.25 286 GLU A O 1
ATOM 2243 N N . ASN A 1 287 ? 10.981 8.509 -17.343 1.00 92.56 287 ASN A N 1
ATOM 2244 C CA . ASN A 1 287 ? 11.458 7.169 -17.634 1.00 92.56 287 ASN A CA 1
ATOM 2245 C C . ASN A 1 287 ? 10.235 6.256 -17.724 1.00 92.56 287 ASN A C 1
ATOM 2247 O O . ASN A 1 287 ? 9.468 6.154 -16.764 1.00 92.56 287 ASN A O 1
ATOM 2251 N N . ILE A 1 288 ? 10.060 5.594 -18.867 1.00 93.19 288 ILE A N 1
ATOM 2252 C CA . ILE A 1 288 ? 9.005 4.597 -19.055 1.00 93.19 288 ILE A CA 1
ATOM 2253 C C . ILE A 1 288 ? 9.535 3.243 -18.603 1.00 93.19 288 ILE A C 1
ATOM 2255 O O . ILE A 1 288 ? 10.528 2.746 -19.135 1.00 93.19 288 ILE A O 1
ATOM 2259 N N . ILE A 1 289 ? 8.857 2.647 -17.630 1.00 92.56 289 ILE A N 1
ATOM 2260 C CA . ILE A 1 289 ? 9.167 1.319 -17.120 1.00 92.56 289 ILE A CA 1
ATOM 2261 C C . ILE A 1 289 ? 8.197 0.331 -17.753 1.00 92.56 289 ILE A C 1
ATOM 2263 O O . ILE A 1 289 ? 6.979 0.516 -17.722 1.00 92.56 289 ILE A O 1
ATOM 2267 N N . TYR A 1 290 ? 8.752 -0.726 -18.334 1.00 93.25 290 TYR A N 1
ATOM 2268 C CA . TYR A 1 290 ? 8.001 -1.884 -18.796 1.00 93.25 290 TYR A CA 1
ATOM 2269 C C . TYR A 1 290 ? 8.911 -3.105 -18.713 1.00 93.25 290 TYR A C 1
ATOM 2271 O O . TYR A 1 290 ? 9.826 -3.264 -19.522 1.00 93.25 290 TYR A O 1
ATOM 2279 N N . PHE A 1 291 ? 8.693 -3.937 -17.700 1.00 93.56 291 PHE A N 1
ATOM 2280 C CA . PHE A 1 291 ? 9.571 -5.049 -17.366 1.00 93.56 291 PHE A CA 1
ATOM 2281 C C . PHE A 1 291 ? 8.754 -6.281 -16.974 1.00 93.56 291 PHE A C 1
ATOM 2283 O O . PHE A 1 291 ? 7.975 -6.241 -16.024 1.00 93.56 291 PHE A O 1
ATOM 2290 N N . GLU A 1 292 ? 8.936 -7.381 -17.701 1.00 94.75 292 GLU A N 1
ATOM 2291 C CA . GLU A 1 292 ? 8.329 -8.666 -17.352 1.00 94.75 292 GLU A CA 1
ATOM 2292 C C . GLU A 1 292 ? 8.987 -9.227 -16.089 1.00 94.75 292 GLU A C 1
ATOM 2294 O O . GLU A 1 292 ? 10.202 -9.418 -16.045 1.00 94.75 292 GLU A O 1
ATOM 2299 N N . CYS A 1 293 ? 8.187 -9.480 -15.051 1.00 94.81 293 CYS A N 1
ATOM 2300 C CA . CYS A 1 293 ? 8.685 -10.042 -13.804 1.00 94.81 293 CYS A CA 1
ATOM 2301 C C . CYS A 1 293 ? 9.329 -11.420 -14.062 1.00 94.81 293 CYS A C 1
ATOM 2303 O O . CYS A 1 293 ? 8.768 -12.236 -14.797 1.00 94.81 293 CYS A O 1
ATOM 2305 N N . PRO A 1 294 ? 10.488 -11.725 -13.458 1.00 94.38 294 PRO A N 1
ATOM 2306 C CA . PRO A 1 294 ? 11.205 -12.976 -13.707 1.00 94.38 294 PRO A CA 1
ATOM 2307 C C . PRO A 1 294 ? 10.443 -14.203 -13.194 1.00 94.38 294 PRO A C 1
ATOM 2309 O O . PRO A 1 294 ? 10.612 -15.299 -13.728 1.00 94.38 294 PRO A O 1
ATOM 2312 N N . LYS A 1 295 ? 9.600 -14.032 -12.171 1.00 94.56 295 LYS A N 1
ATOM 2313 C CA . LYS A 1 295 ? 8.679 -15.062 -11.697 1.00 94.56 295 LYS A CA 1
ATOM 2314 C C . LYS A 1 295 ? 7.250 -14.717 -12.090 1.00 94.56 295 LYS A C 1
ATOM 2316 O O . LYS A 1 295 ? 6.842 -13.558 -12.089 1.00 94.56 295 LYS A O 1
ATOM 2321 N N . GLN A 1 296 ? 6.507 -15.766 -12.411 1.00 92.81 296 GLN A N 1
ATOM 2322 C CA . GLN A 1 296 ? 5.132 -15.712 -12.883 1.00 92.81 296 GLN A CA 1
ATOM 2323 C C . GLN A 1 296 ? 4.306 -16.645 -11.985 1.00 92.81 296 GLN A C 1
ATOM 2325 O O . GLN A 1 296 ? 4.163 -17.827 -12.311 1.00 92.81 296 GLN A O 1
ATOM 2330 N N . PRO A 1 297 ? 3.878 -16.178 -10.794 1.00 88.25 297 PRO A N 1
ATOM 2331 C CA . PRO A 1 297 ? 3.109 -16.999 -9.867 1.00 88.25 297 PRO A CA 1
ATOM 2332 C C . PRO A 1 297 ? 1.777 -17.408 -10.505 1.00 88.25 297 PRO A C 1
ATOM 2334 O O . PRO A 1 297 ? 1.312 -16.786 -11.460 1.00 88.25 297 PRO A O 1
ATOM 2337 N N . ALA A 1 298 ? 1.158 -18.468 -9.989 1.00 81.94 298 ALA A N 1
ATOM 2338 C CA . ALA A 1 298 ? -0.182 -18.831 -10.432 1.00 81.94 298 ALA A CA 1
ATOM 2339 C C . ALA A 1 298 ? -1.164 -17.674 -10.159 1.00 81.94 298 ALA A C 1
ATOM 2341 O O . ALA A 1 298 ? -1.030 -16.961 -9.159 1.00 81.94 298 ALA A O 1
ATOM 2342 N N . ILE A 1 299 ? -2.112 -17.491 -11.082 1.00 71.62 299 ILE A N 1
ATOM 2343 C CA . ILE A 1 299 ? -3.121 -16.422 -11.043 1.00 71.62 299 ILE A CA 1
ATOM 2344 C C . ILE A 1 299 ? -4.067 -16.628 -9.861 1.00 71.62 299 ILE A C 1
ATOM 2346 O O . ILE A 1 299 ? -4.604 -17.754 -9.749 1.00 71.62 299 ILE A O 1
#

Organism: Brachyspira murdochii (strain ATCC 51284 / DSM 12563 / 56-150) (NCBI:txid526224)